Protein AF-A0A7K2Z9I1-F1 (afdb_monomer)

Foldseek 3Di:
DDDDDDDDDDDPPPPPDDDDDPPVVDDDDDPDDDPDDDDDDDDLPRDPDQVLQQAEAVGHGGDDDRLVRLLVVQVVCVVVPDADAEEDEPQWPCLSVQQRFLCQDPVSGRDDRDNHDDTQPDGGDLVDPVSLVVLLVVLVVVVVSHPDPHYHHHLPSNNVADPVSSVSNVLQSVLSNPHDPVPRDNVVSLVVVLVCLVVCVVVVHDDDDDPVHCNDD

pLDDT: mean 73.27, std 20.81, range [26.67, 98.06]

Structure (mmCIF, N/CA/C/O backbone):
data_AF-A0A7K2Z9I1-F1
#
_entry.id   AF-A0A7K2Z9I1-F1
#
loop_
_atom_site.group_PDB
_atom_site.id
_atom_site.type_symbol
_atom_site.label_atom_id
_atom_site.label_alt_id
_atom_site.label_comp_id
_atom_site.label_asym_id
_atom_site.label_entity_id
_atom_site.label_seq_id
_atom_site.pdbx_PDB_ins_code
_atom_site.Cartn_x
_atom_site.Cartn_y
_atom_site.Cartn_z
_atom_site.occupancy
_atom_site.B_iso_or_equiv
_atom_site.auth_seq_id
_atom_site.auth_comp_id
_atom_site.auth_asym_id
_atom_site.auth_atom_id
_atom_site.pdbx_PDB_model_num
ATOM 1 N N . MET A 1 1 ? -28.222 57.769 -42.794 1.00 46.44 1 MET A N 1
ATOM 2 C CA . MET A 1 1 ? -27.553 58.081 -41.513 1.00 46.44 1 MET A CA 1
ATOM 3 C C . MET A 1 1 ? -28.548 57.872 -40.385 1.00 46.44 1 MET A C 1
ATOM 5 O O . MET A 1 1 ? -29.471 58.661 -40.284 1.00 46.44 1 MET A O 1
ATOM 9 N N . ALA A 1 2 ? -28.388 56.797 -39.612 1.00 36.06 2 ALA A N 1
ATOM 10 C CA . ALA A 1 2 ? -28.855 56.636 -38.230 1.00 36.06 2 ALA A CA 1
ATOM 11 C C . ALA A 1 2 ? -28.397 55.241 -37.777 1.00 36.06 2 ALA A C 1
ATOM 13 O O . ALA A 1 2 ? -28.909 54.231 -38.254 1.00 36.06 2 ALA A O 1
ATOM 14 N N . ALA A 1 3 ? -27.364 55.195 -36.938 1.00 37.34 3 ALA A N 1
ATOM 15 C CA . ALA A 1 3 ? -26.886 53.974 -36.307 1.00 37.34 3 ALA A CA 1
ATOM 16 C C . ALA A 1 3 ? -27.783 53.668 -35.101 1.00 37.34 3 ALA A C 1
ATOM 18 O O . ALA A 1 3 ? -27.903 54.501 -34.205 1.00 37.34 3 ALA A O 1
ATOM 19 N N . ALA A 1 4 ? -28.404 52.490 -35.077 1.00 38.75 4 ALA A N 1
ATOM 20 C CA . ALA A 1 4 ? -29.065 51.962 -33.892 1.00 38.75 4 ALA A CA 1
ATOM 21 C C . ALA A 1 4 ? -28.119 50.951 -33.231 1.00 38.75 4 ALA A C 1
ATOM 23 O O . ALA A 1 4 ? -27.880 49.870 -33.763 1.00 38.75 4 ALA A O 1
ATOM 24 N N . PHE A 1 5 ? -27.549 51.330 -32.087 1.00 39.84 5 PHE A N 1
ATOM 25 C CA . PHE A 1 5 ? -26.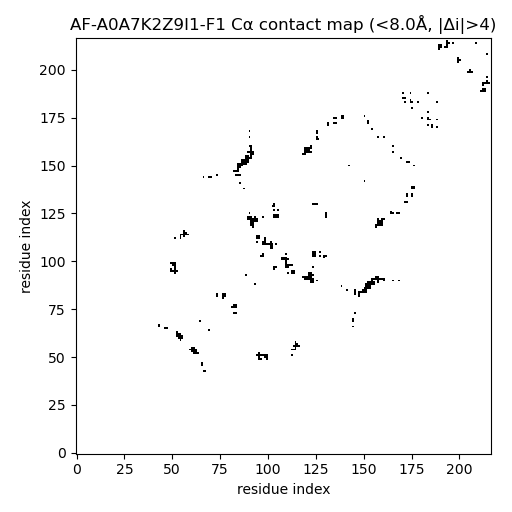848 50.411 -31.196 1.00 39.84 5 PHE A CA 1
ATOM 26 C C . PHE A 1 5 ? -27.884 49.508 -30.519 1.00 39.84 5 PHE A C 1
ATOM 28 O O . PHE A 1 5 ? -28.763 49.998 -29.814 1.00 39.84 5 PHE A O 1
ATOM 35 N N . SER A 1 6 ? -27.770 48.195 -30.712 1.00 40.03 6 SER A N 1
ATOM 36 C CA . SER A 1 6 ? -28.471 47.205 -29.896 1.00 40.03 6 SER A CA 1
ATOM 37 C C . SER A 1 6 ? -27.430 46.485 -29.044 1.00 40.03 6 SER A C 1
ATOM 39 O O . SER A 1 6 ? -26.537 45.822 -29.569 1.00 40.03 6 SER A O 1
ATOM 41 N N . SER A 1 7 ? -27.486 46.691 -27.728 1.00 45.38 7 SER A N 1
ATOM 42 C CA . SER A 1 7 ? -26.600 46.045 -26.763 1.00 45.38 7 SER A CA 1
ATOM 43 C C . SER A 1 7 ? -27.120 44.648 -26.437 1.00 45.38 7 SER A C 1
ATOM 45 O O . SER A 1 7 ? -28.031 44.489 -25.624 1.00 45.38 7 SER A O 1
ATOM 47 N N . THR A 1 8 ? -26.524 43.619 -27.028 1.00 39.62 8 THR A N 1
ATOM 48 C CA . THR A 1 8 ? -26.644 42.253 -26.513 1.00 39.62 8 THR A CA 1
ATOM 49 C C . THR A 1 8 ? -25.561 42.035 -25.465 1.00 39.62 8 THR A C 1
ATOM 51 O O . THR A 1 8 ? -24.383 41.900 -25.794 1.00 39.62 8 THR A O 1
ATOM 54 N N . ALA A 1 9 ? -25.961 42.023 -24.195 1.00 42.19 9 ALA A N 1
ATOM 55 C CA . ALA A 1 9 ? -25.132 41.511 -23.115 1.00 42.19 9 ALA A CA 1
ATOM 56 C C . ALA A 1 9 ? -24.891 40.014 -23.361 1.00 42.19 9 ALA A C 1
ATOM 58 O O . ALA A 1 9 ? -25.822 39.213 -23.290 1.00 42.19 9 ALA A O 1
ATOM 59 N N . ALA A 1 10 ? -23.654 39.638 -23.682 1.00 37.47 10 ALA A N 1
ATOM 60 C CA . ALA A 1 10 ? -23.243 38.244 -23.667 1.00 37.47 10 ALA A CA 1
ATOM 61 C C . ALA A 1 10 ? -23.062 37.831 -22.203 1.00 37.47 10 ALA A C 1
ATOM 63 O O . ALA A 1 10 ? -22.083 38.196 -21.554 1.00 37.47 10 ALA A O 1
ATOM 64 N N . THR A 1 11 ? -24.029 37.094 -21.668 1.00 39.03 11 THR A N 1
ATOM 65 C CA . THR A 1 11 ? -23.831 36.312 -20.454 1.00 39.03 11 THR A CA 1
ATOM 66 C C . THR A 1 11 ? -22.794 35.236 -20.761 1.00 39.03 11 THR A C 1
ATOM 68 O O . THR A 1 11 ? -23.060 34.283 -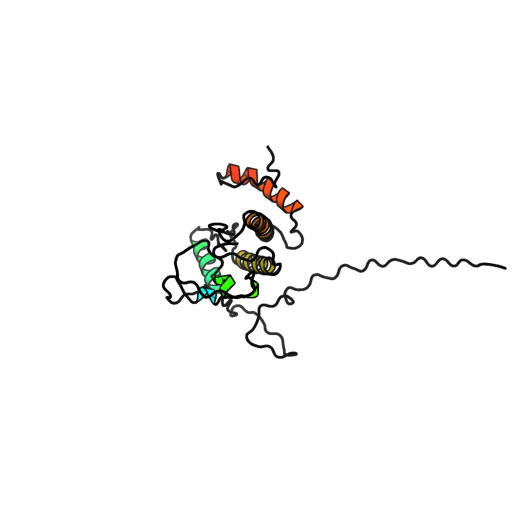21.492 1.00 39.03 11 THR A O 1
ATOM 71 N N . SER A 1 12 ? -21.586 35.379 -20.217 1.00 40.62 12 SER A N 1
ATOM 72 C CA . SER A 1 12 ? -20.651 34.265 -20.134 1.00 40.62 12 SER A CA 1
ATOM 73 C C . SER A 1 12 ? -21.237 33.244 -19.160 1.00 40.62 12 SER A C 1
ATOM 75 O O . SER A 1 12 ? -21.176 33.399 -17.942 1.00 40.62 12 SER A O 1
ATOM 77 N N . SER A 1 13 ? -21.860 32.192 -19.691 1.00 40.94 13 SER A N 1
ATOM 78 C CA . SER A 1 13 ? -22.167 31.017 -18.886 1.00 40.94 13 SER A CA 1
ATOM 79 C C . SER A 1 13 ? -20.838 30.393 -18.475 1.00 40.94 13 SER A C 1
ATOM 81 O O . SER A 1 13 ? -20.135 29.810 -19.303 1.00 40.94 13 SER A O 1
ATOM 83 N N . VAL A 1 14 ? -20.475 30.533 -17.203 1.00 38.31 14 VAL A N 1
ATOM 84 C CA . VAL A 1 14 ? -19.454 29.690 -16.584 1.00 38.31 14 VAL A CA 1
ATOM 85 C C . VAL A 1 14 ? -19.939 28.253 -16.750 1.00 38.31 14 VAL A C 1
ATOM 87 O O . VAL A 1 14 ? -20.973 27.879 -16.197 1.00 38.31 14 VAL A O 1
ATOM 90 N N . ALA A 1 15 ? -19.245 27.474 -17.580 1.00 36.84 15 ALA A N 1
ATOM 91 C CA . ALA A 1 15 ? -19.508 26.051 -17.703 1.00 36.84 15 ALA A CA 1
ATOM 92 C C . ALA A 1 15 ? -19.364 25.428 -16.310 1.00 36.84 15 ALA A C 1
ATOM 94 O O . ALA A 1 15 ? -18.323 25.564 -15.664 1.00 36.84 15 ALA A O 1
ATOM 95 N N . ALA A 1 16 ? -20.441 24.807 -15.833 1.00 38.62 16 ALA A N 1
ATOM 96 C CA . ALA A 1 16 ? -20.461 24.108 -14.562 1.00 38.62 16 ALA A CA 1
ATOM 97 C C . ALA A 1 16 ? -19.332 23.067 -14.528 1.00 38.62 16 ALA A C 1
ATOM 99 O O . ALA A 1 16 ? -19.145 22.316 -15.488 1.00 38.62 16 ALA A O 1
ATOM 100 N N . ALA A 1 17 ? -18.588 23.030 -13.422 1.00 39.59 17 ALA A N 1
ATOM 101 C CA . ALA A 1 17 ? -17.600 21.994 -13.162 1.00 39.59 17 ALA A CA 1
ATOM 102 C C . ALA A 1 17 ? -18.252 20.612 -13.342 1.00 39.59 17 ALA A C 1
ATOM 104 O O . ALA A 1 17 ? -19.313 20.343 -12.774 1.00 39.59 17 ALA A O 1
ATOM 105 N N . SER A 1 18 ? -17.646 19.754 -14.167 1.00 41.44 18 SER A N 1
ATOM 106 C CA . SER A 1 18 ? -18.178 18.417 -14.425 1.00 41.44 18 SER A CA 1
ATOM 107 C C . SER A 1 18 ? -18.245 17.621 -13.123 1.00 41.44 18 SER A C 1
ATOM 109 O O . SER A 1 18 ? -17.272 17.602 -12.367 1.00 41.44 18 SER A O 1
ATOM 111 N N . ALA A 1 19 ? -19.371 16.948 -12.885 1.00 42.03 19 ALA A N 1
ATOM 112 C CA . ALA A 1 19 ? -19.590 16.112 -11.711 1.00 42.03 19 ALA A CA 1
ATOM 113 C C . ALA A 1 19 ? -18.445 15.092 -11.497 1.00 42.03 19 ALA A C 1
ATOM 115 O O . ALA A 1 19 ? -17.906 14.570 -12.479 1.00 42.03 19 ALA A O 1
ATOM 116 N N . PRO A 1 20 ? -18.078 14.782 -10.239 1.00 35.81 20 PRO A N 1
ATOM 117 C CA . PRO A 1 20 ? -17.060 13.781 -9.940 1.00 35.81 20 PRO A CA 1
ATOM 118 C C . PRO A 1 20 ? -17.439 12.432 -10.559 1.00 35.81 20 PRO A C 1
ATOM 120 O O . PRO A 1 20 ? -18.564 11.950 -10.406 1.00 35.81 20 PRO A O 1
ATOM 123 N N . ARG A 1 21 ? -16.491 11.840 -11.293 1.00 35.38 21 ARG A N 1
ATOM 124 C CA . ARG A 1 21 ? -16.676 10.549 -11.959 1.00 35.38 21 ARG A CA 1
ATOM 125 C C . ARG A 1 21 ? -16.890 9.461 -10.900 1.00 35.38 21 ARG A C 1
ATOM 127 O O . ARG A 1 21 ? -16.045 9.325 -10.017 1.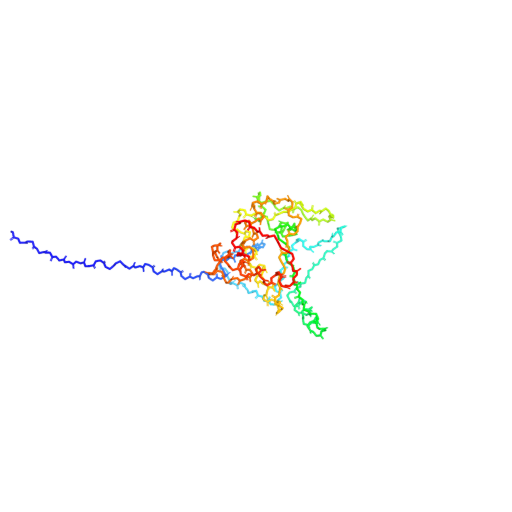00 35.38 21 ARG A O 1
ATOM 134 N N . PRO A 1 22 ? -17.997 8.697 -10.955 1.00 39.97 22 PRO A N 1
ATOM 135 C CA . PRO A 1 22 ? -18.227 7.599 -10.030 1.00 39.97 22 PRO A CA 1
ATOM 136 C C . PRO A 1 22 ? -17.086 6.588 -10.106 1.00 39.97 22 PRO A C 1
ATOM 138 O O . PRO A 1 22 ? -16.582 6.295 -11.190 1.00 39.97 22 PRO A O 1
ATOM 141 N N . LEU A 1 23 ? -16.752 6.006 -8.957 1.00 33.72 23 LEU A N 1
ATOM 142 C CA . LEU A 1 23 ? -15.674 5.035 -8.741 1.00 33.72 23 LEU A CA 1
ATOM 143 C C . LEU A 1 23 ? -15.706 3.807 -9.693 1.00 33.72 23 LEU A C 1
ATOM 145 O O . LEU A 1 23 ? -14.746 3.059 -9.766 1.00 33.72 23 LEU A O 1
ATOM 149 N N . GLY A 1 24 ? -16.780 3.614 -10.468 1.00 31.36 24 GLY A N 1
ATOM 150 C CA . GLY A 1 24 ? -16.889 2.612 -11.537 1.00 31.36 24 GLY A CA 1
ATOM 151 C C . GLY A 1 24 ? -16.232 2.982 -12.879 1.00 31.36 24 GLY A C 1
ATOM 152 O O . GLY A 1 24 ? -16.498 2.305 -13.868 1.00 31.36 24 GLY A O 1
ATOM 153 N N . GLN A 1 25 ? -15.429 4.052 -12.953 1.00 35.91 25 GLN A N 1
ATOM 154 C CA . GLN A 1 25 ? -14.647 4.424 -14.151 1.00 35.91 25 GLN A CA 1
ATOM 155 C C . GLN A 1 25 ? -13.123 4.271 -13.984 1.00 35.91 25 GLN A C 1
ATOM 157 O O . GLN A 1 25 ? -12.370 4.656 -14.876 1.00 35.91 25 GLN A O 1
ATOM 162 N N . LEU A 1 26 ? -12.682 3.660 -12.885 1.00 30.75 26 LEU A N 1
ATOM 163 C CA . LEU A 1 26 ? -11.345 3.089 -12.711 1.00 30.75 26 LEU A CA 1
ATOM 164 C C . LEU A 1 26 ? -11.536 1.569 -12.637 1.00 30.75 26 LEU A C 1
ATOM 166 O O . LEU A 1 26 ? -12.308 1.095 -11.805 1.00 30.75 26 LEU A O 1
ATOM 170 N N . VAL A 1 27 ? -10.940 0.804 -13.558 1.00 33.16 27 VAL A N 1
ATOM 171 C CA . VAL A 1 27 ? -11.134 -0.656 -13.622 1.00 33.16 27 VAL A CA 1
ATOM 172 C C . VAL A 1 27 ? -9.802 -1.397 -13.474 1.00 33.16 27 VAL A C 1
ATOM 174 O O . VAL A 1 27 ? -8.931 -1.211 -14.323 1.00 33.16 27 VAL A O 1
ATOM 177 N N . PRO A 1 28 ? -9.679 -2.300 -12.480 1.00 32.41 28 PRO A N 1
ATOM 178 C CA . PRO A 1 28 ? -8.681 -3.367 -12.456 1.00 32.41 28 PRO A CA 1
ATOM 179 C C . PRO A 1 28 ? -8.983 -4.439 -13.523 1.00 32.41 28 PRO A C 1
ATOM 181 O O . PRO A 1 28 ? -10.134 -4.817 -13.753 1.00 32.41 28 PRO A O 1
ATOM 184 N N . VAL A 1 29 ? -7.933 -4.923 -14.187 1.00 26.67 29 VAL A N 1
ATOM 185 C CA . VAL A 1 29 ? -7.975 -5.738 -15.417 1.00 26.67 29 VAL A CA 1
ATOM 186 C C . VAL A 1 29 ? -8.586 -7.146 -15.206 1.00 26.67 29 VAL A C 1
ATOM 188 O O . VAL A 1 29 ? -8.119 -7.883 -14.337 1.00 26.67 29 VAL A O 1
ATOM 191 N N . PRO A 1 30 ? -9.577 -7.586 -16.016 1.00 30.78 30 PRO A N 1
ATOM 192 C CA . PRO A 1 30 ? -10.068 -8.969 -16.050 1.00 30.78 30 PRO A CA 1
ATOM 193 C C . PRO A 1 30 ? -9.381 -9.824 -17.136 1.00 30.78 30 PRO A C 1
ATOM 195 O O . PRO A 1 30 ? -8.852 -9.309 -18.116 1.00 30.78 30 PRO A O 1
ATOM 198 N N . ALA A 1 31 ? -9.465 -11.155 -17.008 1.00 34.47 31 ALA A N 1
ATOM 199 C CA . ALA A 1 31 ? -8.847 -12.114 -17.935 1.00 34.47 31 ALA A CA 1
ATOM 200 C C . ALA A 1 31 ? -9.441 -12.137 -19.371 1.00 34.47 31 ALA A C 1
ATOM 202 O O . ALA A 1 31 ? -8.779 -12.657 -20.264 1.00 34.47 31 ALA A O 1
ATOM 203 N N . GLN A 1 32 ? -10.642 -11.580 -19.626 1.00 30.84 32 GLN A N 1
ATOM 204 C CA . GLN A 1 32 ? -11.172 -11.248 -20.971 1.00 30.84 32 GLN A CA 1
ATOM 205 C C . GLN A 1 32 ? -12.447 -10.367 -20.880 1.00 30.84 32 GLN A C 1
ATOM 207 O O . GLN A 1 32 ? -13.202 -10.494 -19.917 1.00 30.84 32 GLN A O 1
ATOM 212 N N . VAL A 1 33 ? -12.730 -9.517 -21.887 1.00 32.19 33 VAL A N 1
ATOM 213 C CA . VAL A 1 33 ? -13.954 -8.678 -21.999 1.00 32.19 33 VAL A CA 1
ATOM 214 C C . VAL A 1 33 ? -14.603 -8.816 -23.388 1.00 32.19 33 VAL A C 1
ATOM 216 O O . VAL A 1 33 ? -13.899 -8.781 -24.395 1.00 32.19 33 VAL A O 1
ATOM 219 N N . VAL A 1 34 ? -15.942 -8.914 -23.450 1.00 40.53 34 VAL A N 1
ATOM 220 C CA . VAL A 1 34 ? -16.754 -8.741 -24.678 1.00 40.53 34 VAL A CA 1
ATOM 221 C C . VAL A 1 34 ? -17.537 -7.419 -24.575 1.00 40.53 34 VAL A C 1
ATOM 223 O O . VAL A 1 34 ? -18.269 -7.238 -23.599 1.00 40.53 34 VAL A O 1
ATOM 226 N N . PRO A 1 35 ? -17.414 -6.482 -25.534 1.00 31.81 35 PRO A N 1
ATOM 227 C CA . PRO A 1 35 ? -18.125 -5.201 -25.483 1.00 31.81 35 PRO A CA 1
ATOM 228 C C . PRO A 1 35 ? -19.662 -5.345 -25.495 1.00 31.81 35 PRO A C 1
ATOM 230 O O . PRO A 1 35 ? -20.207 -6.038 -26.350 1.00 31.81 35 PRO A O 1
ATOM 233 N N . GLY A 1 36 ? -20.363 -4.648 -24.585 1.00 42.81 36 GLY A N 1
ATOM 234 C CA . GLY A 1 36 ? -21.832 -4.483 -24.597 1.00 42.81 36 GLY A CA 1
ATOM 235 C C . GLY A 1 36 ? -22.669 -5.407 -23.689 1.00 42.81 36 GLY A C 1
ATOM 236 O O . GLY A 1 36 ? -23.894 -5.364 -23.768 1.00 42.81 36 GLY A O 1
ATOM 237 N N . GLY A 1 37 ? -22.053 -6.236 -22.839 1.00 41.41 37 GLY A N 1
ATOM 238 C CA . GLY A 1 37 ? -22.763 -7.133 -21.909 1.00 41.41 37 GLY A CA 1
ATOM 239 C C . GLY A 1 37 ? -23.290 -6.468 -20.623 1.00 41.41 37 GLY A C 1
ATOM 240 O O . GLY A 1 37 ? -22.957 -5.326 -20.308 1.00 41.41 37 GLY A O 1
ATOM 241 N N . SER A 1 38 ? -24.109 -7.199 -19.855 1.00 40.41 38 SER A N 1
ATOM 242 C CA . SER A 1 38 ? -24.618 -6.754 -18.547 1.00 40.41 38 SER A CA 1
ATOM 243 C C . SER A 1 38 ? -23.490 -6.599 -17.506 1.00 40.41 38 SER A C 1
ATOM 245 O O . SER A 1 38 ? -22.589 -7.439 -17.467 1.00 40.41 38 SER A O 1
ATOM 247 N N . PRO A 1 39 ? -23.526 -5.561 -16.646 1.00 38.16 39 PRO A N 1
ATOM 248 C CA . PRO A 1 39 ? -22.461 -5.284 -15.682 1.00 38.16 39 PRO A CA 1
ATOM 249 C C . PRO A 1 39 ? -22.378 -6.356 -14.584 1.00 38.16 39 PRO A C 1
ATOM 251 O O . PRO A 1 39 ? -23.398 -6.816 -14.072 1.00 38.16 39 PRO A O 1
ATOM 254 N N . TYR A 1 40 ? -21.155 -6.739 -14.206 1.00 38.12 40 TYR A N 1
ATOM 255 C CA . TYR A 1 40 ? -20.907 -7.670 -13.103 1.00 38.12 40 TYR A CA 1
ATOM 256 C C . TYR A 1 40 ? -20.920 -6.937 -11.749 1.00 38.12 40 TYR A C 1
ATOM 258 O O . TYR A 1 40 ? -20.537 -5.771 -11.663 1.00 38.12 40 TYR A O 1
ATOM 266 N N . ALA A 1 41 ? -21.354 -7.620 -10.688 1.00 38.84 41 ALA A N 1
ATOM 267 C CA . ALA A 1 41 ? -21.410 -7.079 -9.331 1.00 38.84 41 ALA A CA 1
ATOM 268 C C . ALA A 1 41 ? -20.275 -7.642 -8.459 1.00 38.84 41 ALA A C 1
ATOM 270 O O . ALA A 1 41 ? -20.085 -8.858 -8.386 1.00 38.84 41 ALA A O 1
ATOM 271 N N . ILE A 1 42 ? -19.555 -6.761 -7.757 1.00 39.25 42 ILE A N 1
ATOM 272 C CA . ILE A 1 42 ? -18.612 -7.139 -6.697 1.00 39.25 42 ILE A CA 1
ATOM 273 C C . ILE A 1 42 ? -19.421 -7.401 -5.425 1.00 39.25 42 ILE A C 1
ATOM 275 O O . ILE A 1 42 ? -20.180 -6.548 -4.969 1.00 39.25 42 ILE A O 1
ATOM 279 N N . THR A 1 43 ? -19.267 -8.589 -4.850 1.00 44.69 43 THR A N 1
ATOM 280 C CA . THR A 1 43 ? -19.999 -9.032 -3.659 1.00 44.69 43 THR A CA 1
ATOM 281 C C . THR A 1 43 ? -19.022 -9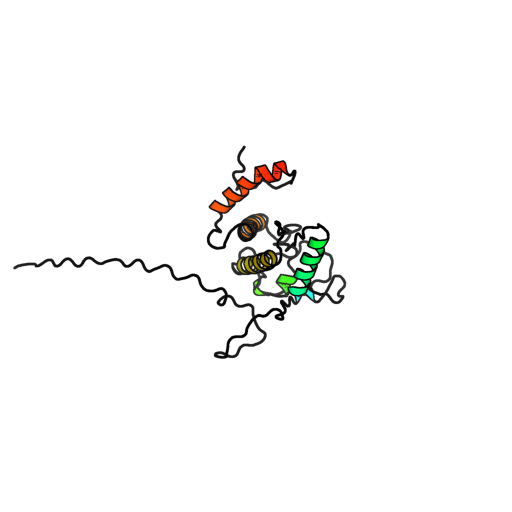.466 -2.566 1.00 44.69 43 THR A C 1
ATOM 283 O O . THR A 1 43 ? -17.805 -9.452 -2.751 1.00 44.69 43 THR A O 1
ATOM 286 N N . SER A 1 44 ? -19.536 -9.880 -1.406 1.00 35.12 44 SER A N 1
ATOM 287 C CA . SER A 1 44 ? -18.729 -10.427 -0.305 1.00 35.12 44 SER A CA 1
ATOM 288 C C . SER A 1 44 ? -17.914 -11.675 -0.676 1.00 35.12 44 SER A C 1
ATOM 290 O O . SER A 1 44 ? -17.047 -12.072 0.100 1.00 35.12 44 SER A O 1
ATOM 292 N N . THR A 1 45 ? -18.162 -12.277 -1.843 1.00 35.09 45 THR A N 1
ATOM 293 C CA . THR A 1 45 ? -17.435 -13.440 -2.365 1.00 35.09 45 THR A CA 1
ATOM 294 C C . THR A 1 45 ? -16.408 -13.088 -3.442 1.00 35.09 45 THR A C 1
ATOM 296 O O . THR A 1 45 ? -15.705 -13.984 -3.903 1.00 35.09 45 THR A O 1
ATOM 299 N N . THR A 1 46 ? -16.280 -11.817 -3.844 1.00 41.41 46 THR A N 1
ATOM 300 C CA . THR A 1 46 ? -15.310 -11.406 -4.868 1.00 41.41 46 THR A CA 1
ATOM 301 C C . THR A 1 46 ? -13.885 -11.460 -4.298 1.00 41.41 46 THR A C 1
ATOM 303 O O . THR A 1 46 ? -13.569 -10.702 -3.377 1.00 41.41 46 THR A O 1
ATOM 306 N N . PRO A 1 47 ? -13.009 -12.352 -4.800 1.00 39.12 47 PRO A N 1
ATOM 307 C CA . PRO A 1 47 ? -11.664 -12.501 -4.267 1.00 39.12 47 PRO A CA 1
ATOM 308 C C . PRO A 1 47 ? -10.760 -11.381 -4.797 1.00 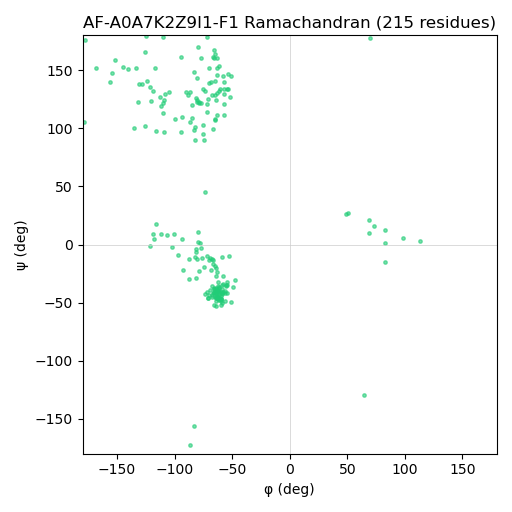39.12 47 PRO A C 1
ATOM 310 O O . PRO A 1 47 ? -10.575 -11.255 -6.005 1.00 39.12 47 PRO A O 1
ATOM 313 N N . VAL A 1 48 ? -10.149 -10.606 -3.898 1.00 43.25 48 VAL A N 1
ATOM 314 C CA . VAL A 1 48 ? -8.977 -9.786 -4.238 1.00 43.25 48 VAL A CA 1
ATOM 315 C C . VAL A 1 48 ? -7.804 -10.757 -4.359 1.00 43.25 48 VAL A C 1
ATOM 317 O O . VAL A 1 48 ? -7.187 -11.125 -3.363 1.00 43.25 48 VAL A O 1
ATOM 320 N N . ARG A 1 49 ? -7.572 -11.291 -5.561 1.00 43.88 49 ARG A N 1
ATOM 321 C CA . ARG A 1 49 ? -6.435 -12.182 -5.817 1.00 43.88 49 ARG A CA 1
ATOM 322 C C . ARG A 1 49 ? -5.219 -11.329 -6.132 1.00 43.88 49 ARG A C 1
ATOM 324 O O . ARG A 1 49 ? -5.136 -10.749 -7.207 1.00 43.88 49 ARG A O 1
ATOM 331 N N . VAL A 1 50 ? -4.270 -11.296 -5.210 1.00 54.38 50 VAL A N 1
ATOM 332 C CA . VAL A 1 50 ? -2.920 -10.808 -5.483 1.00 54.38 50 VAL A CA 1
ATOM 333 C C . VAL A 1 50 ? -2.105 -12.045 -5.841 1.00 54.38 50 VAL A C 1
ATOM 335 O O . VAL A 1 50 ? -1.875 -12.887 -4.974 1.00 54.38 50 VAL A O 1
ATOM 338 N N . ALA A 1 51 ? -1.711 -12.205 -7.108 1.00 65.50 51 ALA A N 1
ATOM 339 C CA . ALA A 1 51 ? -0.817 -13.302 -7.501 1.00 65.50 51 ALA A CA 1
ATOM 340 C C . ALA A 1 51 ? 0.470 -13.277 -6.654 1.00 65.50 51 ALA A C 1
ATOM 342 O O . ALA A 1 51 ? 0.970 -14.319 -6.252 1.00 65.50 51 ALA A O 1
ATOM 343 N N . GLY A 1 52 ? 0.908 -12.074 -6.268 1.00 70.38 52 GLY A N 1
ATOM 344 C CA . GLY A 1 52 ? 1.989 -11.805 -5.322 1.00 70.38 52 GLY A CA 1
ATOM 345 C C . GLY A 1 52 ? 1.954 -12.589 -4.009 1.00 70.38 52 GLY A C 1
ATOM 346 O O . GLY A 1 52 ? 3.008 -12.874 -3.458 1.00 70.38 52 GLY A O 1
ATOM 347 N N . GLY A 1 53 ? 0.767 -12.951 -3.512 1.00 76.06 53 GLY A N 1
ATOM 348 C CA . GLY A 1 53 ? 0.599 -13.682 -2.252 1.00 76.06 53 GLY A CA 1
ATOM 349 C C . GLY A 1 53 ? 0.525 -15.203 -2.402 1.00 76.06 53 GLY A C 1
ATOM 350 O O . GLY A 1 53 ? 0.248 -15.890 -1.423 1.00 76.06 53 GLY A O 1
ATOM 351 N N . SER A 1 54 ? 0.707 -15.760 -3.607 1.00 82.00 54 SER A N 1
ATOM 352 C CA . SER A 1 54 ? 0.561 -17.208 -3.827 1.00 82.00 54 SER A CA 1
ATOM 353 C C . SER A 1 54 ? 1.735 -18.044 -3.315 1.00 82.00 54 SER A C 1
ATOM 355 O O . SER A 1 54 ? 1.618 -19.267 -3.259 1.00 82.00 54 SER A O 1
ATOM 357 N N . THR A 1 55 ? 2.849 -17.409 -2.951 1.00 84.69 55 THR A N 1
ATOM 358 C CA . THR A 1 55 ? 4.062 -18.065 -2.444 1.00 84.69 55 THR A CA 1
ATOM 359 C C . THR A 1 55 ? 4.590 -17.363 -1.200 1.00 84.69 55 THR A C 1
ATOM 361 O O . THR A 1 55 ? 4.423 -16.154 -1.064 1.00 84.69 55 THR A O 1
ATOM 364 N N . GLU A 1 56 ? 5.274 -18.103 -0.333 1.00 85.75 56 GLU A N 1
ATOM 365 C CA . GLU A 1 56 ? 6.013 -17.570 0.818 1.00 85.75 56 GLU A CA 1
ATOM 366 C C . GLU A 1 56 ? 7.538 -17.686 0.632 1.00 85.75 56 GLU A C 1
ATOM 368 O O . GLU A 1 56 ? 8.034 -18.214 -0.372 1.00 85.75 56 GLU A O 1
ATOM 373 N N . VAL A 1 57 ? 8.299 -17.192 1.613 1.00 88.50 57 VAL A N 1
ATOM 374 C CA . VAL A 1 57 ? 9.755 -17.386 1.673 1.00 88.50 57 VAL A CA 1
ATOM 375 C C . VAL A 1 57 ? 10.081 -18.879 1.581 1.00 88.50 57 VAL A C 1
ATOM 377 O O . VAL A 1 57 ? 9.471 -19.708 2.247 1.00 88.50 57 VAL A O 1
ATOM 380 N N . GLY A 1 58 ? 11.050 -19.234 0.738 1.00 90.06 58 GLY A N 1
ATOM 381 C CA . GLY A 1 58 ? 11.408 -20.630 0.477 1.00 90.06 58 GLY A CA 1
ATOM 382 C C . GLY A 1 58 ? 10.528 -21.336 -0.561 1.00 90.06 58 GLY A C 1
ATOM 383 O O . GLY A 1 58 ? 10.780 -22.500 -0.861 1.00 90.06 58 GLY A O 1
ATOM 384 N N . GLY A 1 59 ? 9.544 -20.650 -1.156 1.00 88.69 59 GLY A N 1
ATOM 385 C CA . GLY A 1 59 ? 8.764 -21.159 -2.292 1.00 88.69 59 GLY A CA 1
ATOM 386 C C . GLY A 1 59 ? 7.606 -22.082 -1.914 1.00 88.69 59 GLY A C 1
ATOM 387 O O . GLY A 1 59 ? 7.036 -22.732 -2.791 1.00 88.69 59 GLY A O 1
ATOM 388 N N . GLY A 1 60 ? 7.251 -22.135 -0.628 1.00 87.50 60 GLY A N 1
ATOM 389 C CA . GLY A 1 60 ? 6.036 -22.792 -0.153 1.00 87.50 60 GLY A CA 1
ATOM 390 C C . GLY A 1 60 ? 4.758 -22.089 -0.634 1.00 87.50 60 GLY A C 1
ATOM 391 O O . GLY A 1 60 ? 4.821 -20.968 -1.155 1.00 87.50 60 GLY A O 1
ATOM 392 N N . PRO A 1 61 ? 3.585 -22.731 -0.478 1.00 86.06 61 PRO A N 1
ATOM 393 C CA . PRO A 1 61 ? 2.309 -22.102 -0.788 1.00 86.06 61 PRO A CA 1
ATOM 394 C C . PRO A 1 61 ? 2.059 -20.921 0.153 1.00 86.06 61 PRO A C 1
ATOM 396 O O . PRO A 1 61 ? 2.124 -21.062 1.369 1.00 86.06 61 PRO A O 1
ATOM 399 N N . GLY A 1 62 ? 1.742 -19.766 -0.423 1.00 88.25 62 GLY A N 1
ATOM 400 C CA . GLY A 1 62 ? 1.327 -18.590 0.332 1.00 88.25 62 GLY A CA 1
ATOM 401 C C . GLY A 1 62 ? -0.162 -18.618 0.684 1.00 88.25 62 GLY A C 1
ATOM 402 O O . GLY A 1 62 ? -0.823 -19.660 0.713 1.00 88.25 62 GLY A O 1
ATOM 403 N N . GLY A 1 63 ? -0.724 -17.437 0.915 1.00 82.62 63 GLY A N 1
ATOM 404 C CA . GLY A 1 63 ? -2.128 -17.267 1.253 1.00 82.62 63 GLY A CA 1
ATOM 405 C C . GLY A 1 63 ? -2.505 -15.802 1.420 1.00 82.62 63 GLY A C 1
ATOM 406 O O . GLY A 1 63 ? -1.673 -14.903 1.340 1.00 82.62 63 GLY A O 1
ATOM 407 N N . TYR A 1 64 ? -3.791 -15.560 1.647 1.00 82.31 64 TYR A N 1
ATOM 408 C CA . TYR A 1 64 ? -4.316 -14.229 1.927 1.00 82.31 64 TYR A CA 1
ATOM 409 C C . TYR A 1 64 ? -5.573 -14.322 2.789 1.00 82.31 64 TYR A C 1
ATOM 411 O O . TYR A 1 64 ? -6.265 -15.345 2.808 1.00 82.31 64 TYR A O 1
ATOM 419 N N . TYR A 1 65 ? -5.902 -13.224 3.465 1.00 81.44 65 TYR A N 1
ATOM 420 C CA . TYR A 1 65 ? -7.186 -13.075 4.137 1.00 81.44 65 TYR A CA 1
ATOM 421 C C . TYR A 1 65 ? -8.215 -12.485 3.178 1.00 81.44 65 TYR A C 1
ATOM 423 O O . TYR A 1 65 ? -8.012 -11.435 2.572 1.00 81.44 65 TYR A O 1
ATOM 431 N N . THR A 1 66 ? -9.370 -13.131 3.068 1.00 83.44 66 THR A N 1
ATOM 432 C CA . THR A 1 66 ? -10.561 -12.490 2.500 1.00 83.44 66 THR A CA 1
ATOM 433 C C . THR A 1 66 ? -11.033 -11.350 3.409 1.00 83.44 66 THR A C 1
ATOM 435 O O . THR A 1 66 ? -10.772 -11.353 4.614 1.00 83.44 66 THR A O 1
ATOM 438 N N . LYS A 1 67 ? -11.829 -10.412 2.876 1.00 81.81 67 LYS A N 1
ATOM 439 C CA . LYS A 1 67 ? -12.436 -9.337 3.687 1.00 81.81 67 LYS A CA 1
ATOM 440 C C . LYS A 1 67 ? -13.239 -9.885 4.878 1.00 81.81 67 LYS A C 1
ATOM 442 O O . LYS A 1 67 ? -13.252 -9.273 5.940 1.00 81.81 67 LYS A O 1
ATOM 447 N N . ALA A 1 68 ? -13.902 -11.034 4.720 1.00 82.69 68 ALA A N 1
ATOM 448 C CA . ALA A 1 68 ? -14.635 -11.689 5.804 1.00 82.69 68 ALA A CA 1
ATOM 449 C C . ALA A 1 68 ? -13.696 -12.227 6.897 1.00 82.69 68 ALA A C 1
ATOM 451 O O . ALA A 1 68 ? -13.940 -11.984 8.075 1.00 82.69 68 ALA A O 1
ATOM 452 N N . GLN A 1 69 ? -12.602 -12.891 6.512 1.00 83.69 69 GLN A N 1
ATOM 453 C CA . GLN A 1 69 ? -11.594 -13.380 7.460 1.00 83.69 69 GLN A CA 1
ATOM 454 C C . GLN A 1 69 ? -10.896 -12.230 8.190 1.00 83.69 69 GLN A C 1
ATOM 456 O O . GLN A 1 69 ? -10.729 -12.296 9.402 1.00 83.69 69 GLN A O 1
ATOM 461 N N . TYR A 1 70 ? -10.553 -11.147 7.488 1.00 86.25 70 TYR A N 1
ATOM 462 C CA . TYR A 1 70 ? -9.959 -9.973 8.126 1.00 86.25 70 TYR A CA 1
ATOM 463 C C . TYR A 1 70 ? -10.918 -9.324 9.137 1.00 86.25 70 TYR A C 1
ATOM 465 O O . TYR A 1 70 ? -10.526 -9.046 10.269 1.00 86.25 70 TYR A O 1
ATOM 473 N N . ARG A 1 71 ? -12.204 -9.164 8.787 1.00 85.88 71 ARG A N 1
ATOM 474 C CA . ARG A 1 71 ? -13.225 -8.683 9.737 1.00 85.88 71 ARG A CA 1
ATOM 475 C C . ARG A 1 71 ? -13.348 -9.580 10.963 1.00 85.88 71 ARG A C 1
ATOM 477 O O . ARG A 1 71 ? -13.535 -9.069 12.061 1.00 85.88 71 ARG A O 1
ATOM 484 N N . GLU A 1 72 ? -13.239 -10.893 10.787 1.00 88.62 72 GLU A N 1
ATOM 485 C CA . GLU A 1 72 ? -13.267 -11.837 11.902 1.00 88.62 72 GLU A CA 1
ATOM 486 C C . GLU A 1 72 ? -12.047 -11.678 12.820 1.00 88.62 72 GLU A C 1
ATOM 488 O O . GLU A 1 72 ? -12.215 -11.651 14.038 1.00 88.62 72 GLU A O 1
ATOM 493 N N . ILE A 1 73 ? -10.845 -11.474 12.264 1.00 85.38 73 ILE A N 1
ATOM 494 C CA . ILE A 1 73 ? -9.631 -11.160 13.039 1.00 85.38 73 ILE A CA 1
ATOM 495 C C . ILE A 1 73 ? -9.837 -9.880 13.854 1.00 85.38 73 ILE A C 1
ATOM 497 O O . ILE A 1 73 ? -9.624 -9.882 15.066 1.00 85.38 73 ILE A O 1
ATOM 501 N N . VAL A 1 74 ? -10.306 -8.806 13.212 1.00 86.75 74 VAL A N 1
ATOM 502 C CA . VAL A 1 74 ? -10.582 -7.519 13.871 1.00 86.75 74 VAL A CA 1
ATOM 503 C C . VAL A 1 74 ? -11.621 -7.679 14.983 1.00 86.75 74 VAL A C 1
ATOM 505 O O . VAL A 1 74 ? -11.412 -7.204 16.099 1.00 86.75 74 VAL A O 1
ATOM 508 N N . ARG A 1 75 ? -12.725 -8.387 14.715 1.00 91.12 75 ARG A N 1
ATOM 509 C CA . ARG A 1 75 ? -13.786 -8.656 15.697 1.00 91.12 75 ARG A CA 1
ATOM 510 C C . ARG A 1 75 ? -13.254 -9.452 16.890 1.00 91.12 75 ARG A C 1
ATOM 512 O O . ARG A 1 75 ? -13.577 -9.138 18.036 1.00 91.12 75 ARG A O 1
ATOM 519 N N . TYR A 1 76 ? -12.454 -10.483 16.631 1.00 87.00 76 TYR A N 1
ATOM 520 C CA . TYR A 1 76 ? -11.877 -11.322 17.674 1.00 87.00 76 TYR A CA 1
ATOM 521 C C . TYR A 1 76 ? -10.863 -10.548 18.526 1.00 87.00 76 TYR A C 1
ATOM 523 O O . TYR A 1 76 ? -10.934 -10.616 19.754 1.00 87.00 76 TYR A O 1
ATOM 531 N N . ALA A 1 77 ? -9.992 -9.749 17.906 1.00 84.38 77 ALA A N 1
ATOM 532 C CA . ALA A 1 77 ? -9.048 -8.876 18.604 1.00 84.38 77 ALA A CA 1
ATOM 533 C C . ALA A 1 77 ? -9.769 -7.858 19.502 1.00 84.38 77 ALA A C 1
ATOM 535 O O . ALA A 1 77 ? -9.467 -7.772 20.693 1.00 84.38 77 ALA A O 1
ATOM 536 N N . ALA A 1 78 ? -10.811 -7.197 18.984 1.00 84.88 78 ALA A N 1
ATOM 537 C CA . ALA A 1 78 ? -11.628 -6.261 19.755 1.00 84.88 78 ALA A CA 1
ATOM 538 C C . ALA A 1 78 ? -12.273 -6.918 20.990 1.00 84.88 78 ALA A C 1
ATOM 540 O O . ALA A 1 78 ? -12.380 -6.290 22.041 1.00 84.88 78 ALA A O 1
ATOM 541 N N . SER A 1 79 ? -12.641 -8.204 20.907 1.00 88.44 79 SER A N 1
ATOM 542 C CA . SER A 1 79 ? -13.181 -8.954 22.054 1.00 88.44 79 SER A CA 1
ATOM 543 C C . SER A 1 79 ? -12.157 -9.237 23.162 1.00 88.44 79 SER A C 1
ATOM 545 O O . SER A 1 79 ? -12.532 -9.681 24.247 1.00 88.44 79 SER A O 1
ATOM 547 N N . ARG A 1 80 ? -10.865 -9.009 22.897 1.00 87.50 80 ARG A N 1
ATOM 548 C CA . ARG A 1 80 ? -9.753 -9.286 23.815 1.00 87.50 80 ARG A CA 1
ATOM 549 C C . ARG A 1 80 ? -8.965 -8.054 24.230 1.00 87.50 80 ARG A C 1
ATOM 551 O O . ARG A 1 80 ? -7.999 -8.229 24.963 1.00 87.50 80 ARG A O 1
ATOM 558 N N . TYR A 1 81 ? -9.396 -6.862 23.815 1.00 76.88 81 TYR A N 1
ATOM 559 C CA . TYR A 1 81 ? -8.790 -5.549 24.071 1.00 76.88 81 TYR A CA 1
ATOM 560 C C . TYR A 1 81 ? -7.617 -5.087 23.169 1.00 76.88 81 TYR A C 1
ATOM 562 O O . TYR A 1 81 ? -7.382 -3.879 23.167 1.00 76.88 81 TYR A O 1
ATOM 570 N N . PRO A 1 82 ? -6.915 -5.915 22.359 1.00 80.50 82 PRO A N 1
ATOM 571 C CA . PRO A 1 82 ? -6.040 -5.392 21.312 1.00 80.50 82 PRO A CA 1
ATOM 572 C C . PRO A 1 82 ? -6.777 -4.597 20.233 1.00 80.50 82 PRO A C 1
ATOM 574 O O . PRO A 1 82 ? -7.737 -5.073 19.623 1.00 80.50 82 PRO A O 1
ATOM 577 N N . GLU A 1 83 ? -6.261 -3.406 19.948 1.00 80.56 83 GLU A N 1
ATOM 578 C CA . GLU A 1 83 ? -6.571 -2.659 18.733 1.00 80.56 83 GLU A CA 1
ATOM 579 C C . GLU A 1 83 ? -5.708 -3.195 17.584 1.00 80.56 83 GLU A C 1
ATOM 581 O O . GLU A 1 83 ? -4.486 -3.285 17.703 1.00 80.56 83 GLU A O 1
ATOM 586 N N . VAL A 1 84 ? -6.339 -3.579 16.472 1.00 82.31 84 VAL A N 1
ATOM 587 C CA . VAL A 1 84 ? -5.614 -3.997 15.265 1.00 82.31 84 VAL A CA 1
ATOM 588 C C . VAL A 1 84 ? -5.119 -2.754 14.536 1.00 82.31 84 VAL A C 1
ATOM 590 O O . VAL A 1 84 ? -5.930 -1.926 14.124 1.00 82.31 84 VAL A O 1
ATOM 593 N N . VAL A 1 85 ? -3.805 -2.668 14.334 1.00 86.56 85 VAL A N 1
ATOM 594 C CA . VAL A 1 85 ? -3.154 -1.654 13.497 1.00 86.56 85 VAL A CA 1
ATOM 595 C C . VAL A 1 85 ? -2.638 -2.356 12.237 1.00 86.56 85 VAL A C 1
ATOM 597 O O . VAL A 1 85 ? -1.600 -3.011 12.304 1.00 86.56 85 VAL A O 1
ATOM 600 N N . PRO A 1 86 ? -3.382 -2.334 11.116 1.00 87.62 86 PRO A N 1
ATOM 601 C CA . PRO A 1 86 ? -2.912 -2.926 9.871 1.00 87.62 86 PRO A CA 1
ATOM 602 C C . PRO A 1 86 ? -1.776 -2.112 9.270 1.00 87.62 86 PRO A C 1
ATOM 604 O O . PRO A 1 86 ? -1.737 -0.887 9.401 1.00 87.62 86 PRO A O 1
ATOM 607 N N . GLU A 1 87 ? -0.922 -2.812 8.537 1.00 89.75 87 GLU A N 1
ATOM 608 C CA . GLU A 1 87 ? 0.175 -2.235 7.782 1.00 89.75 87 GLU A CA 1
ATOM 609 C C . GLU A 1 87 ? 0.055 -2.565 6.297 1.00 89.75 87 GLU A C 1
ATOM 611 O O . GLU A 1 87 ? -0.218 -3.707 5.920 1.00 89.75 87 GLU A O 1
ATOM 616 N N . VAL A 1 88 ? 0.272 -1.549 5.467 1.00 90.06 88 VAL A N 1
ATOM 617 C CA . VAL A 1 88 ? 0.566 -1.690 4.041 1.00 90.06 88 VAL A CA 1
ATOM 618 C C . VAL A 1 88 ? 1.862 -0.934 3.803 1.00 90.06 88 VAL A C 1
ATOM 620 O O . VAL A 1 88 ? 1.845 0.292 3.780 1.00 90.06 88 VAL A O 1
ATOM 623 N N . ASP A 1 89 ? 2.970 -1.656 3.684 1.00 94.00 89 ASP A N 1
ATOM 624 C CA . ASP A 1 89 ? 4.292 -1.045 3.574 1.00 94.00 89 ASP A CA 1
ATOM 625 C C . ASP A 1 89 ? 4.537 -0.446 2.182 1.00 94.00 89 ASP A C 1
ATOM 627 O O . ASP A 1 89 ? 4.183 -1.039 1.155 1.00 94.00 89 ASP A O 1
ATOM 631 N N . LEU A 1 90 ? 5.054 0.783 2.168 1.00 93.38 90 LEU A N 1
ATOM 632 C CA . LEU A 1 90 ? 5.188 1.643 1.004 1.00 93.38 90 LEU A CA 1
ATOM 633 C C . LEU A 1 90 ? 6.347 2.648 1.189 1.00 93.38 90 LEU A C 1
ATOM 635 O O . LEU A 1 90 ? 6.541 3.165 2.283 1.00 93.38 90 LEU A O 1
ATOM 639 N N . PRO A 1 91 ? 7.061 3.058 0.121 1.00 96.56 91 PRO A N 1
ATOM 640 C CA . PRO A 1 91 ? 7.006 2.518 -1.237 1.00 96.56 91 PRO A CA 1
ATOM 641 C C . PRO A 1 91 ? 7.864 1.250 -1.409 1.00 96.56 91 PRO A C 1
ATOM 643 O O . PRO A 1 91 ? 7.767 0.604 -2.456 1.00 96.56 91 PRO A O 1
ATOM 646 N N . GLY A 1 92 ? 8.703 0.921 -0.417 1.00 93.69 92 GLY A N 1
ATOM 647 C CA . GLY A 1 92 ? 9.507 -0.302 -0.343 1.00 93.69 92 GLY A CA 1
ATOM 648 C C . GLY A 1 92 ? 8.663 -1.548 -0.061 1.00 93.69 92 GLY A C 1
ATOM 649 O O . GLY A 1 92 ? 7.447 -1.454 0.035 1.00 93.69 92 GLY A O 1
ATOM 650 N N . HIS A 1 93 ? 9.300 -2.725 -0.011 1.00 96.19 93 HIS A N 1
ATOM 651 C CA . HIS A 1 93 ? 8.653 -4.024 0.286 1.00 96.19 93 HIS A CA 1
ATOM 652 C C . HIS A 1 93 ? 7.400 -4.361 -0.547 1.00 96.19 93 HIS A C 1
ATOM 654 O O . HIS A 1 93 ? 6.547 -5.163 -0.171 1.00 96.19 93 HIS A O 1
ATOM 660 N N . THR A 1 94 ? 7.309 -3.813 -1.756 1.00 96.56 94 THR A N 1
ATOM 661 C CA . THR A 1 94 ? 6.110 -3.863 -2.604 1.00 96.56 94 THR A CA 1
ATOM 662 C C . THR A 1 94 ? 6.165 -4.915 -3.712 1.00 96.56 94 THR A C 1
ATOM 664 O O . THR A 1 94 ? 5.266 -4.959 -4.555 1.00 96.56 94 THR A O 1
ATOM 667 N N . ASN A 1 95 ? 7.161 -5.816 -3.728 1.00 96.44 95 ASN A N 1
ATOM 668 C CA . ASN A 1 95 ? 7.341 -6.775 -4.831 1.00 96.44 95 ASN A CA 1
ATOM 669 C C . ASN A 1 95 ? 6.091 -7.631 -5.112 1.00 96.44 95 ASN A C 1
ATOM 671 O O . ASN A 1 95 ? 5.800 -7.923 -6.266 1.00 96.44 95 ASN A O 1
ATOM 675 N N . ALA A 1 96 ? 5.310 -8.000 -4.091 1.00 91.81 96 ALA A N 1
ATOM 676 C CA . ALA A 1 96 ? 4.065 -8.748 -4.289 1.00 91.81 96 ALA A CA 1
ATOM 677 C C . ALA A 1 96 ? 3.024 -7.963 -5.118 1.00 91.81 96 ALA A C 1
ATOM 679 O O . ALA A 1 96 ? 2.358 -8.535 -5.987 1.00 91.81 96 ALA A O 1
ATOM 680 N N . ALA A 1 97 ? 2.901 -6.652 -4.888 1.00 91.19 97 ALA A N 1
ATOM 681 C CA . ALA A 1 97 ? 2.035 -5.778 -5.678 1.00 91.19 97 ALA A CA 1
ATOM 682 C C . ALA A 1 97 ? 2.603 -5.577 -7.091 1.00 91.19 97 ALA A C 1
ATOM 684 O O . ALA A 1 97 ? 1.888 -5.760 -8.075 1.00 91.19 97 ALA A O 1
ATOM 685 N N . LEU A 1 98 ? 3.904 -5.296 -7.189 1.00 93.75 98 LEU A N 1
ATOM 686 C CA . LEU A 1 98 ? 4.618 -5.087 -8.451 1.00 93.75 98 LEU A CA 1
ATOM 687 C C . LEU A 1 98 ? 4.546 -6.305 -9.385 1.00 93.75 98 LEU A C 1
ATOM 689 O O . LEU A 1 98 ? 4.283 -6.152 -10.577 1.00 93.75 98 LEU A O 1
ATOM 693 N N . ALA A 1 99 ? 4.714 -7.515 -8.846 1.00 92.75 99 ALA A N 1
ATOM 694 C CA . ALA A 1 99 ? 4.599 -8.770 -9.589 1.00 92.75 99 ALA A CA 1
ATOM 695 C C . ALA A 1 99 ? 3.158 -9.070 -10.039 1.00 92.75 99 ALA A C 1
ATOM 697 O O . ALA A 1 99 ? 2.940 -9.841 -10.972 1.00 92.75 99 ALA A O 1
ATOM 698 N N . SER A 1 100 ? 2.161 -8.472 -9.379 1.00 87.81 100 SER A N 1
ATOM 699 C CA . SER A 1 100 ? 0.746 -8.652 -9.721 1.00 87.81 100 SER A CA 1
ATOM 700 C C . SER A 1 100 ? 0.264 -7.661 -10.782 1.00 87.81 100 SER A C 1
ATOM 702 O O . SER A 1 100 ? -0.636 -7.993 -11.551 1.00 87.81 100 SER A O 1
ATOM 704 N N . TYR A 1 101 ? 0.857 -6.464 -10.837 1.00 86.81 101 TYR A N 1
ATOM 705 C CA . TYR A 1 101 ? 0.426 -5.373 -11.710 1.00 86.81 101 TYR A CA 1
ATOM 706 C C . TYR A 1 101 ? 1.624 -4.723 -12.400 1.00 86.81 101 TYR A C 1
ATOM 708 O O . TYR A 1 101 ? 2.305 -3.863 -11.840 1.00 86.81 101 TYR A O 1
ATOM 716 N N . ALA A 1 102 ? 1.850 -5.100 -13.659 1.00 91.00 102 ALA A N 1
ATOM 717 C CA . ALA A 1 102 ? 2.975 -4.609 -14.452 1.00 91.00 102 ALA A CA 1
ATOM 718 C C . ALA A 1 102 ? 3.020 -3.069 -14.537 1.00 91.00 102 ALA A C 1
ATOM 720 O O . ALA A 1 102 ? 4.095 -2.479 -14.473 1.00 91.00 102 ALA A O 1
ATOM 721 N N . GLU A 1 103 ? 1.859 -2.407 -14.589 1.00 89.50 103 GLU A N 1
ATOM 722 C CA . GLU A 1 103 ? 1.737 -0.947 -14.709 1.00 89.50 103 GLU A CA 1
ATOM 723 C C . GLU A 1 103 ? 2.321 -0.145 -13.530 1.00 89.50 103 GLU A C 1
ATOM 725 O O . GLU A 1 103 ? 2.729 1.004 -13.733 1.00 89.50 103 GLU A O 1
ATOM 730 N N . LEU A 1 104 ? 2.433 -0.759 -12.343 1.00 90.75 104 LEU A N 1
ATOM 731 C CA . LEU A 1 104 ? 3.022 -0.147 -11.143 1.00 90.75 104 LEU A CA 1
ATOM 732 C C . LEU A 1 104 ? 4.557 -0.058 -11.202 1.00 90.75 104 LEU A C 1
ATOM 734 O O . LEU A 1 104 ? 5.160 0.744 -10.487 1.00 90.75 104 LEU A O 1
ATOM 738 N N . ASN A 1 105 ? 5.193 -0.853 -12.065 1.00 95.88 105 ASN A N 1
ATOM 739 C CA . ASN A 1 105 ? 6.644 -0.870 -12.258 1.00 95.88 105 ASN A CA 1
ATOM 740 C C . ASN A 1 105 ? 7.062 0.278 -13.174 1.00 95.88 105 ASN A C 1
ATOM 742 O O . ASN A 1 105 ? 6.350 0.586 -14.132 1.00 95.88 105 ASN A O 1
ATOM 746 N N . CYS A 1 106 ? 8.211 0.918 -12.939 1.00 95.62 106 CYS A N 1
ATOM 747 C CA . CYS A 1 106 ? 8.625 2.060 -13.764 1.00 95.62 106 CYS A CA 1
ATOM 748 C C . CYS A 1 106 ? 8.832 1.703 -15.240 1.00 95.62 106 CYS A C 1
ATOM 750 O O . CYS A 1 106 ? 8.422 2.470 -16.111 1.00 95.62 106 CYS A O 1
ATOM 752 N N . ASP A 1 107 ? 9.376 0.523 -15.518 1.00 97.12 107 ASP A N 1
ATOM 753 C CA . ASP A 1 107 ? 9.564 -0.029 -16.863 1.00 97.12 107 ASP A CA 1
ATOM 754 C C . ASP A 1 107 ? 8.295 -0.678 -17.448 1.00 97.12 107 ASP A C 1
ATOM 756 O O . ASP A 1 107 ? 8.270 -1.045 -18.621 1.00 97.12 107 ASP A O 1
ATOM 760 N N . GLY A 1 108 ? 7.221 -0.787 -16.657 1.00 94.38 108 GLY A N 1
ATOM 761 C CA . GLY A 1 108 ? 5.970 -1.422 -17.063 1.00 94.38 108 GLY A CA 1
ATOM 762 C C . GLY A 1 108 ? 6.045 -2.948 -17.150 1.00 94.38 108 GLY A C 1
ATOM 763 O O . GLY A 1 108 ? 5.170 -3.546 -17.775 1.00 94.38 108 GLY A O 1
ATOM 764 N N . VAL A 1 109 ? 7.065 -3.579 -16.558 1.00 96.06 109 VAL A N 1
ATOM 765 C CA . VAL A 1 109 ? 7.252 -5.034 -16.561 1.00 96.06 109 VAL A CA 1
ATOM 766 C C . VAL A 1 109 ? 7.083 -5.572 -15.144 1.00 96.06 109 VAL A C 1
ATOM 768 O O . VAL A 1 109 ? 7.729 -5.110 -14.212 1.00 96.06 109 VAL A O 1
ATOM 771 N N . ALA A 1 110 ? 6.212 -6.569 -14.970 1.00 93.88 110 ALA A N 1
ATOM 772 C CA . ALA A 1 110 ? 6.041 -7.219 -13.674 1.00 93.88 110 ALA A CA 1
ATOM 773 C C . ALA A 1 110 ? 7.273 -8.086 -13.336 1.00 93.88 110 ALA A C 1
ATOM 775 O O . ALA A 1 110 ? 7.613 -8.973 -14.130 1.00 93.88 110 ALA A O 1
ATOM 776 N N . PRO A 1 111 ? 7.931 -7.885 -12.178 1.00 95.38 111 PRO A N 1
ATOM 777 C CA . PRO A 1 111 ? 8.981 -8.778 -11.710 1.00 95.38 111 PRO A CA 1
ATOM 778 C C . PRO A 1 111 ? 8.402 -10.158 -11.362 1.00 95.38 111 PRO A C 1
ATOM 780 O O . PRO A 1 111 ? 7.195 -10.297 -11.138 1.00 95.38 111 PRO A O 1
ATOM 783 N N . PRO A 1 112 ? 9.243 -11.202 -11.283 1.00 95.56 112 PRO A N 1
ATOM 784 C CA . PRO A 1 112 ? 8.801 -12.494 -10.780 1.00 95.56 112 PRO A CA 1
ATOM 785 C C . PRO A 1 112 ? 8.368 -12.406 -9.309 1.00 95.56 112 PRO A C 1
ATOM 787 O O . PRO A 1 112 ? 8.766 -11.510 -8.556 1.00 95.56 112 PRO A O 1
ATOM 790 N N . LEU A 1 113 ? 7.590 -13.403 -8.880 1.00 93.62 113 LEU A N 1
ATOM 791 C CA . LEU A 1 113 ? 7.345 -13.634 -7.459 1.00 93.62 113 LEU A CA 1
ATOM 792 C C . LEU A 1 113 ? 8.673 -13.829 -6.730 1.00 93.62 113 LEU A C 1
ATOM 794 O O . LEU A 1 113 ? 9.586 -14.485 -7.236 1.00 93.62 113 LEU A O 1
ATOM 798 N N . TYR A 1 114 ? 8.763 -13.261 -5.533 1.00 94.56 114 TYR A N 1
ATOM 799 C CA . TYR A 1 114 ? 9.979 -13.292 -4.744 1.00 94.56 114 TYR A CA 1
ATOM 800 C C . TYR A 1 114 ? 9.803 -14.187 -3.524 1.00 94.56 114 TYR A C 1
ATOM 802 O O . TYR A 1 114 ? 8.919 -13.970 -2.702 1.00 94.56 114 TYR A O 1
ATOM 810 N N . THR A 1 115 ? 10.663 -15.197 -3.421 1.00 95.50 115 THR A N 1
ATOM 811 C CA . THR A 1 115 ? 10.658 -16.195 -2.339 1.00 95.50 115 THR A CA 1
ATOM 812 C C . THR A 1 115 ? 11.959 -16.166 -1.532 1.00 95.50 115 THR A C 1
ATOM 814 O O . THR A 1 115 ? 12.223 -17.079 -0.749 1.00 95.50 115 THR A O 1
ATOM 817 N N . GLY A 1 116 ? 12.811 -15.166 -1.776 1.00 93.62 116 GLY A N 1
ATOM 818 C CA . GLY A 1 116 ? 14.045 -14.938 -1.030 1.00 93.62 116 GLY A CA 1
ATOM 819 C C . GLY A 1 116 ? 13.812 -14.095 0.223 1.00 93.62 116 GLY A C 1
ATOM 820 O O . GLY A 1 116 ? 12.680 -13.785 0.582 1.00 93.62 116 GLY A O 1
ATOM 821 N N . THR A 1 117 ? 14.904 -13.709 0.879 1.00 94.56 117 THR A N 1
ATOM 822 C CA . THR A 1 117 ? 14.883 -12.945 2.141 1.00 94.56 117 THR A CA 1
ATOM 823 C C . THR A 1 117 ? 15.615 -11.606 2.068 1.00 94.56 117 THR A C 1
ATOM 825 O O . THR A 1 117 ? 15.675 -10.896 3.063 1.00 94.56 117 THR A O 1
ATOM 828 N N . MET A 1 118 ? 16.220 -11.260 0.925 1.00 94.56 118 M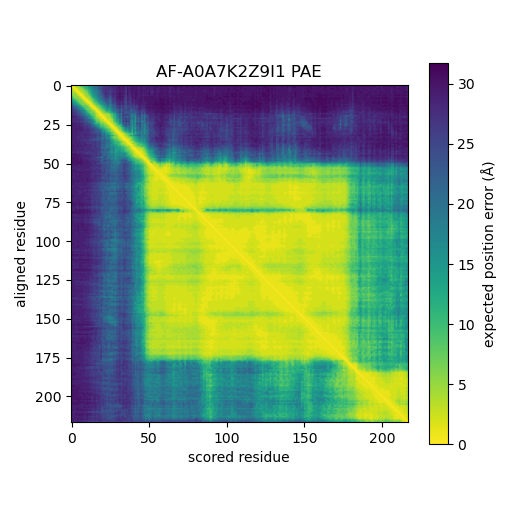ET A N 1
ATOM 829 C CA . MET A 1 118 ? 16.802 -9.924 0.729 1.00 94.56 118 MET A CA 1
ATOM 830 C C . MET A 1 118 ? 15.725 -8.844 0.777 1.00 94.56 118 MET A C 1
ATOM 832 O O . MET A 1 118 ? 14.592 -9.088 0.364 1.00 94.56 118 MET A O 1
ATOM 836 N N . VAL A 1 119 ? 16.135 -7.651 1.191 1.00 94.25 119 VAL A N 1
ATOM 837 C CA . VAL A 1 119 ? 15.286 -6.475 1.375 1.00 94.25 119 VAL A CA 1
ATOM 838 C C . VAL A 1 119 ? 15.816 -5.269 0.596 1.00 94.25 119 VAL A C 1
ATOM 840 O O . VAL A 1 119 ? 16.935 -5.287 0.080 1.00 94.25 119 VAL A O 1
ATOM 843 N N . GLY A 1 120 ? 14.977 -4.243 0.455 1.00 92.56 120 GLY A N 1
ATOM 844 C CA . GLY A 1 120 ? 15.298 -2.956 -0.169 1.00 92.56 120 GLY A CA 1
ATOM 845 C C . GLY A 1 120 ? 15.545 -2.928 -1.677 1.00 92.56 120 GLY A C 1
ATOM 846 O O . GLY A 1 120 ? 15.949 -1.901 -2.218 1.00 92.56 120 GLY A O 1
ATOM 847 N N . PHE A 1 121 ? 15.259 -4.021 -2.383 1.00 96.44 121 PHE A N 1
ATOM 848 C CA . PHE A 1 121 ? 15.441 -4.121 -3.835 1.00 96.44 121 PHE A CA 1
ATOM 849 C C . PHE A 1 121 ? 14.232 -3.646 -4.663 1.00 96.44 121 PHE 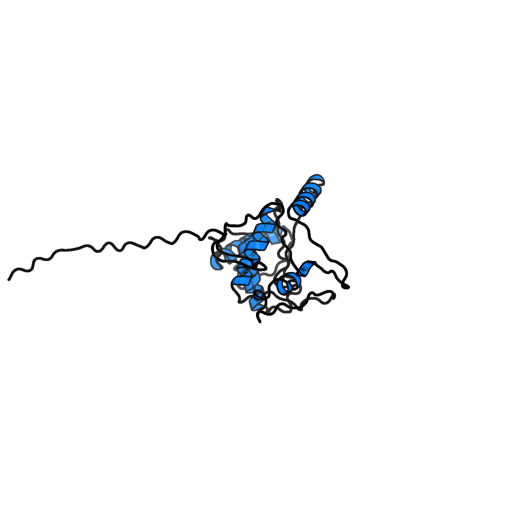A C 1
ATOM 851 O O . PHE A 1 121 ? 14.351 -3.517 -5.879 1.00 96.44 121 PHE A O 1
ATOM 858 N N . CYS A 1 122 ? 13.066 -3.430 -4.045 1.00 95.38 122 CYS A N 1
ATOM 859 C CA . CYS A 1 122 ? 11.825 -3.085 -4.744 1.00 95.38 122 CYS A CA 1
ATOM 860 C C . CYS A 1 122 ? 11.305 -1.699 -4.345 1.00 95.38 122 CYS A C 1
ATOM 862 O O . CYS A 1 122 ? 11.565 -1.219 -3.242 1.00 95.38 122 CYS A O 1
ATOM 864 N N . SER A 1 123 ? 10.589 -1.056 -5.269 1.00 98.06 123 SER A N 1
ATOM 865 C CA . SER A 1 123 ? 9.954 0.243 -5.054 1.00 98.06 123 SER A CA 1
ATOM 866 C C . SER A 1 123 ? 8.778 0.438 -6.014 1.00 98.06 123 SER A C 1
ATOM 868 O O . SER A 1 123 ? 8.872 0.088 -7.195 1.00 98.06 123 SER A O 1
ATOM 870 N N . LEU A 1 124 ? 7.680 1.017 -5.523 1.00 96.75 124 LEU A N 1
ATOM 871 C CA . LEU A 1 124 ? 6.624 1.554 -6.384 1.00 96.75 124 LEU A CA 1
ATOM 872 C C . LEU A 1 124 ? 7.156 2.704 -7.243 1.00 96.75 124 LEU A C 1
ATOM 874 O O . LEU A 1 124 ? 7.955 3.524 -6.793 1.00 96.75 124 LEU A O 1
ATOM 878 N N . CYS A 1 125 ? 6.654 2.832 -8.472 1.00 96.50 125 CYS A N 1
ATOM 879 C CA . CYS A 1 125 ? 7.111 3.905 -9.344 1.00 96.50 125 CYS A CA 1
ATOM 880 C C . CYS A 1 125 ? 6.531 5.270 -8.941 1.00 96.50 125 CYS A C 1
ATOM 882 O O . CYS A 1 125 ? 5.434 5.643 -9.365 1.00 96.50 125 CYS A O 1
ATOM 884 N N . VAL A 1 126 ? 7.278 6.037 -8.146 1.00 92.00 126 VAL A N 1
ATOM 885 C CA . VAL A 1 126 ? 6.854 7.339 -7.596 1.00 92.00 126 VAL A CA 1
ATOM 886 C C . VAL A 1 126 ? 6.384 8.345 -8.665 1.00 92.00 126 VAL A C 1
ATOM 888 O O . VAL A 1 126 ? 5.348 8.977 -8.456 1.00 92.00 126 VAL A O 1
ATOM 891 N N . PRO A 1 127 ? 7.030 8.487 -9.840 1.00 90.62 127 PRO A N 1
ATOM 892 C CA . PRO A 1 127 ? 6.580 9.457 -10.843 1.00 90.62 127 PRO A CA 1
ATOM 893 C C . PRO A 1 127 ? 5.251 9.110 -11.535 1.00 90.62 127 PRO A C 1
ATOM 895 O O . PRO A 1 127 ? 4.689 9.957 -12.232 1.00 90.62 127 PRO A O 1
ATOM 898 N N . LYS A 1 128 ? 4.740 7.878 -11.397 1.00 86.25 128 LYS A N 1
ATOM 899 C CA . LYS A 1 128 ? 3.533 7.435 -12.107 1.00 86.25 128 LYS A CA 1
ATOM 900 C C . LYS A 1 128 ? 2.250 7.800 -11.343 1.00 86.25 128 LYS A C 1
ATOM 902 O O . LYS A 1 128 ? 2.123 7.434 -10.178 1.00 86.25 128 LYS A O 1
ATOM 907 N N . PRO A 1 129 ? 1.241 8.412 -11.997 1.00 83.81 129 PRO A N 1
ATOM 908 C CA . PRO A 1 129 ? -0.059 8.676 -11.371 1.00 83.81 129 PRO A CA 1
ATOM 909 C C . PRO A 1 129 ? -0.770 7.416 -10.859 1.00 83.81 129 PRO A C 1
ATOM 911 O O . PRO A 1 129 ? -1.273 7.428 -9.740 1.00 83.81 129 PRO A O 1
ATOM 914 N N . VAL A 1 130 ? -0.722 6.313 -11.623 1.00 82.94 130 VAL A N 1
ATOM 915 C CA . VAL A 1 130 ? -1.373 5.034 -11.265 1.00 82.94 130 VAL A CA 1
ATOM 916 C C . VAL A 1 130 ? -0.890 4.468 -9.924 1.00 82.94 130 VAL A C 1
ATOM 918 O O . VAL A 1 130 ? -1.646 3.797 -9.229 1.00 82.94 130 VAL A O 1
ATOM 921 N N . THR A 1 131 ? 0.338 4.793 -9.505 1.00 86.44 131 THR A N 1
ATOM 922 C CA . THR A 1 131 ? 0.856 4.439 -8.178 1.00 86.44 131 THR A CA 1
ATOM 923 C C . THR A 1 131 ? -0.013 5.025 -7.068 1.00 86.44 131 THR A C 1
ATOM 925 O O . THR A 1 131 ? -0.300 4.350 -6.085 1.00 86.44 131 THR A O 1
ATOM 928 N N . TYR A 1 132 ? -0.456 6.272 -7.217 1.00 84.25 132 TYR A N 1
ATOM 929 C CA . TYR A 1 132 ? -1.250 6.952 -6.198 1.00 84.25 132 TYR A CA 1
ATOM 930 C C . TYR A 1 132 ? -2.729 6.572 -6.255 1.00 84.25 132 TYR A C 1
ATOM 932 O O . TYR A 1 132 ? -3.364 6.549 -5.205 1.00 84.25 132 TYR A O 1
ATOM 940 N N . ASP A 1 133 ? -3.248 6.209 -7.432 1.00 81.44 133 ASP A N 1
ATOM 941 C CA . ASP A 1 133 ? -4.577 5.596 -7.555 1.00 81.44 133 ASP A CA 1
ATOM 942 C C . ASP A 1 133 ? -4.607 4.245 -6.816 1.00 81.44 133 ASP A C 1
ATOM 944 O O . ASP A 1 133 ? -5.488 3.994 -5.995 1.00 81.44 133 ASP A O 1
ATOM 948 N N . PHE A 1 134 ? -3.578 3.411 -7.020 1.00 85.81 134 PHE A N 1
ATOM 949 C CA . PHE A 1 134 ? -3.409 2.142 -6.308 1.00 85.81 134 PH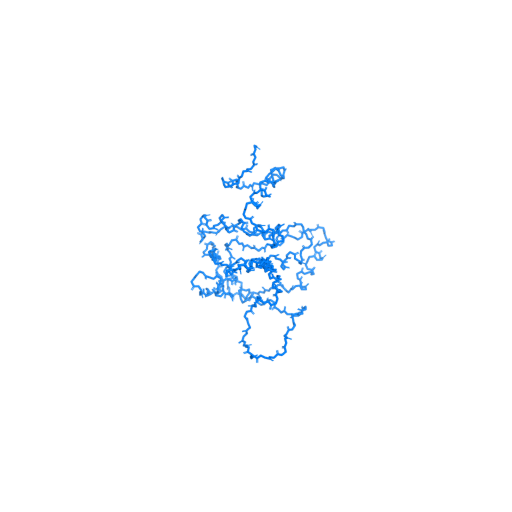E A CA 1
ATOM 950 C C . PHE A 1 134 ? -3.304 2.332 -4.787 1.00 85.81 134 PHE A C 1
ATOM 952 O O . PHE A 1 134 ? -3.999 1.652 -4.031 1.00 85.81 134 PHE A O 1
ATOM 959 N N . VAL A 1 135 ? -2.458 3.262 -4.329 1.00 85.94 135 VAL A N 1
ATOM 960 C CA . VAL A 1 135 ? -2.296 3.555 -2.896 1.00 85.94 135 VAL A CA 1
ATOM 961 C C . VAL A 1 135 ? -3.606 4.061 -2.286 1.00 85.94 135 VAL A C 1
ATOM 963 O O . VAL A 1 135 ? -3.967 3.618 -1.198 1.00 85.94 135 VAL A O 1
ATOM 966 N N . ASP A 1 136 ? -4.345 4.938 -2.974 1.00 80.31 136 ASP A N 1
ATOM 967 C CA . ASP A 1 136 ? -5.650 5.411 -2.500 1.00 80.31 136 ASP A CA 1
ATOM 968 C C . ASP A 1 136 ? -6.646 4.274 -2.309 1.00 80.31 136 ASP A C 1
ATOM 970 O O . ASP A 1 136 ? -7.223 4.132 -1.228 1.00 80.31 136 ASP A O 1
ATOM 974 N N . ASP A 1 137 ? -6.825 3.443 -3.332 1.00 81.31 137 ASP A N 1
ATOM 975 C CA . ASP A 1 137 ? -7.792 2.357 -3.275 1.00 81.31 137 ASP A CA 1
ATOM 976 C C . ASP A 1 137 ? -7.447 1.344 -2.183 1.00 81.31 137 ASP A C 1
ATOM 978 O O . ASP A 1 137 ? -8.319 0.983 -1.387 1.00 81.31 137 ASP A O 1
ATOM 982 N N . VAL A 1 138 ? -6.178 0.935 -2.075 1.00 84.44 138 VAL A N 1
ATOM 983 C CA . VAL A 1 138 ? -5.743 -0.027 -1.053 1.00 84.44 138 VAL A CA 1
ATOM 984 C C . VAL A 1 138 ? -5.924 0.540 0.353 1.00 84.44 138 VAL A C 1
ATOM 986 O O . VAL A 1 138 ? -6.570 -0.098 1.188 1.00 84.44 138 VAL A O 1
ATOM 989 N N . LEU A 1 139 ? -5.396 1.736 0.632 1.00 82.25 139 LEU A N 1
ATOM 990 C CA . LEU A 1 139 ? -5.455 2.309 1.978 1.00 82.25 139 LEU A CA 1
ATOM 991 C C . LEU A 1 139 ? -6.897 2.619 2.392 1.00 82.25 139 LEU A C 1
ATOM 993 O O . LEU A 1 139 ? -7.272 2.361 3.536 1.00 82.25 139 LEU A O 1
ATOM 997 N N . ARG A 1 140 ? -7.741 3.092 1.466 1.00 80.19 140 ARG A N 1
ATOM 998 C CA . ARG A 1 140 ? -9.166 3.337 1.725 1.00 80.19 140 ARG A CA 1
ATOM 999 C C . ARG A 1 140 ? -9.928 2.046 2.005 1.00 80.19 140 ARG A C 1
ATOM 1001 O O . ARG A 1 140 ? -10.769 2.022 2.904 1.00 80.19 140 ARG A O 1
ATOM 1008 N N . GLU A 1 141 ? -9.665 0.976 1.256 1.00 81.25 141 GLU A N 1
ATOM 1009 C CA . GLU A 1 141 ? -10.313 -0.312 1.499 1.00 81.25 141 GLU A CA 1
ATOM 1010 C C . GLU A 1 141 ? -9.891 -0.937 2.828 1.00 81.25 141 GLU A C 1
ATOM 1012 O O . GLU A 1 141 ? -10.752 -1.445 3.549 1.00 81.25 141 GLU A O 1
ATOM 1017 N N . VAL A 1 142 ? -8.602 -0.878 3.176 1.00 83.31 142 VAL A N 1
ATOM 1018 C CA . VAL A 1 142 ? -8.105 -1.364 4.470 1.00 83.31 142 VAL A CA 1
ATOM 1019 C C . VAL A 1 142 ? -8.699 -0.533 5.605 1.00 83.31 142 VAL A C 1
ATOM 1021 O O . VAL A 1 142 ? -9.292 -1.103 6.516 1.00 83.31 142 VAL A O 1
ATOM 1024 N N . ALA A 1 143 ? -8.663 0.800 5.511 1.00 80.94 143 ALA A N 1
ATOM 1025 C CA . ALA A 1 143 ? -9.266 1.687 6.508 1.00 80.94 143 ALA A CA 1
ATOM 1026 C C . ALA A 1 143 ? -10.763 1.399 6.719 1.00 80.94 143 ALA A C 1
ATOM 1028 O O . ALA A 1 143 ? -11.235 1.352 7.852 1.00 80.94 143 ALA A O 1
ATOM 1029 N N . ALA A 1 144 ? -11.520 1.116 5.653 1.00 82.06 144 ALA A N 1
ATOM 1030 C CA . ALA A 1 144 ? -12.939 0.767 5.761 1.00 82.06 144 ALA A CA 1
ATOM 1031 C C . ALA A 1 144 ? -13.202 -0.563 6.500 1.00 82.06 144 ALA A C 1
ATOM 1033 O O . ALA A 1 144 ? -14.328 -0.819 6.936 1.00 82.06 144 ALA A O 1
ATOM 1034 N N . LEU A 1 145 ? -12.194 -1.432 6.621 1.00 82.44 145 LEU A N 1
ATOM 1035 C CA . LEU A 1 145 ? -12.261 -2.688 7.371 1.00 82.44 145 LEU A CA 1
ATOM 1036 C C . LEU A 1 145 ? -11.688 -2.570 8.791 1.00 82.44 145 LEU A C 1
ATOM 1038 O O . LEU A 1 145 ? -11.860 -3.499 9.586 1.00 82.44 145 LEU A O 1
ATOM 1042 N N . THR A 1 146 ? -11.047 -1.448 9.114 1.00 82.88 146 THR A N 1
ATOM 1043 C CA . THR A 1 146 ? -10.291 -1.243 10.349 1.00 82.88 146 THR A CA 1
ATOM 1044 C C . THR A 1 146 ? -10.940 -0.133 11.175 1.00 82.88 146 THR A C 1
ATOM 1046 O O . THR A 1 146 ? -10.683 1.041 10.944 1.00 82.88 146 THR A O 1
ATOM 1049 N N . PRO A 1 147 ? -11.771 -0.477 12.175 1.00 82.06 147 PRO A N 1
ATOM 1050 C CA . PRO A 1 147 ? -12.416 0.512 13.040 1.00 82.06 147 PRO A CA 1
ATOM 1051 C C . PRO A 1 147 ? -11.445 1.181 14.027 1.00 82.06 147 PRO A C 1
ATOM 1053 O O . PRO A 1 147 ? -11.836 2.115 14.725 1.00 82.06 147 PRO A O 1
ATOM 1056 N N . GLY A 1 148 ? -10.211 0.673 14.130 1.00 75.81 148 GLY A N 1
ATOM 1057 C CA . GLY A 1 148 ? -9.142 1.284 14.911 1.00 75.81 148 GLY A CA 1
ATOM 1058 C C . GLY A 1 148 ? -8.720 2.644 14.353 1.00 75.81 148 GLY A C 1
ATOM 1059 O O . GLY A 1 148 ? -9.023 3.011 13.222 1.00 75.81 148 GLY A O 1
ATOM 1060 N N . LYS A 1 149 ? -8.009 3.412 15.170 1.00 78.25 149 LYS A N 1
ATOM 1061 C CA . LYS A 1 149 ? -7.608 4.797 14.894 1.00 78.25 149 LYS A CA 1
ATOM 1062 C C . LYS A 1 149 ? -6.385 4.907 13.989 1.00 78.25 149 LYS A C 1
ATOM 1064 O O . LYS A 1 149 ? -6.058 6.011 13.560 1.00 78.25 149 LYS A O 1
ATOM 1069 N N . TYR A 1 150 ? -5.683 3.801 13.765 1.00 77.06 150 TYR A N 1
ATOM 1070 C CA . TYR A 1 150 ? -4.358 3.796 13.163 1.00 77.06 150 TYR A CA 1
ATOM 1071 C C . TYR A 1 150 ? -4.315 2.901 11.925 1.00 77.06 150 TYR A C 1
ATOM 1073 O O . TYR A 1 150 ? -4.874 1.806 11.910 1.00 77.06 150 TYR A O 1
ATOM 1081 N N . LEU A 1 151 ? -3.590 3.376 10.917 1.00 79.62 151 LEU A N 1
ATOM 1082 C CA . LEU A 1 151 ? -3.202 2.655 9.712 1.00 79.62 151 LEU A CA 1
ATOM 1083 C C . LEU A 1 151 ? -1.703 2.903 9.530 1.00 79.62 151 LEU A C 1
ATOM 1085 O O . LEU A 1 151 ? -1.281 4.059 9.489 1.00 79.62 151 LEU A O 1
ATOM 1089 N N . HIS A 1 152 ? -0.909 1.840 9.479 1.00 84.56 152 HIS A N 1
ATOM 1090 C CA . HIS A 1 152 ? 0.529 1.924 9.255 1.00 84.56 152 HIS A CA 1
ATOM 1091 C C . HIS A 1 152 ? 0.804 1.861 7.748 1.00 84.56 152 HIS A C 1
ATOM 1093 O O . HIS A 1 152 ? 0.255 1.004 7.055 1.00 84.56 152 HIS A O 1
ATOM 1099 N N . ILE A 1 153 ? 1.625 2.777 7.234 1.00 88.19 153 ILE A N 1
ATOM 1100 C CA . ILE A 1 153 ? 2.002 2.819 5.808 1.00 88.19 153 ILE A CA 1
ATOM 1101 C C . ILE A 1 153 ? 3.449 2.363 5.563 1.00 88.19 153 ILE A C 1
ATOM 1103 O O . ILE A 1 153 ? 3.963 2.538 4.464 1.00 88.19 153 ILE A O 1
ATOM 1107 N N . GLY A 1 154 ? 4.106 1.834 6.599 1.00 92.88 154 GLY A N 1
ATOM 1108 C CA . GLY A 1 154 ? 5.494 1.378 6.557 1.00 92.88 154 GLY A CA 1
ATOM 1109 C C . GLY A 1 154 ? 6.484 2.511 6.306 1.00 92.88 154 GLY A C 1
ATOM 1110 O O . GLY A 1 154 ? 6.441 3.542 6.990 1.00 92.88 154 GLY A O 1
ATOM 1111 N N . GLY A 1 155 ? 7.363 2.312 5.326 1.00 88.81 155 GLY A N 1
ATOM 1112 C CA . GLY A 1 155 ? 8.386 3.275 4.907 1.00 88.81 155 GLY A CA 1
ATOM 1113 C C . GLY A 1 155 ? 9.818 2.831 5.185 1.00 88.81 155 GLY A C 1
ATOM 1114 O O . GLY A 1 155 ? 10.757 3.590 4.927 1.00 88.81 155 GLY A O 1
ATOM 1115 N N . ASP A 1 156 ? 10.024 1.628 5.710 1.00 86.25 156 ASP A N 1
ATOM 1116 C CA . ASP A 1 156 ? 11.360 1.098 5.930 1.00 86.25 156 ASP A CA 1
ATOM 1117 C C . ASP A 1 156 ? 12.008 0.594 4.634 1.00 86.25 156 ASP A C 1
ATOM 1119 O O . ASP A 1 156 ? 11.375 0.399 3.598 1.00 86.25 156 ASP A O 1
ATOM 1123 N N . GLU A 1 157 ? 13.337 0.475 4.687 1.00 90.31 157 GLU A N 1
ATOM 1124 C CA . GLU A 1 157 ? 14.174 -0.202 3.688 1.00 90.31 157 GLU A CA 1
ATOM 1125 C C . GLU A 1 157 ? 13.913 0.181 2.219 1.00 90.31 157 GLU A C 1
ATOM 1127 O O . GLU A 1 157 ? 14.239 -0.568 1.305 1.00 90.31 157 GLU A O 1
ATOM 1132 N N . ALA A 1 158 ? 13.408 1.387 1.947 1.00 94.00 158 ALA A N 1
ATOM 1133 C CA . ALA A 1 158 ? 13.117 1.882 0.602 1.00 94.00 158 ALA A CA 1
ATOM 1134 C C . ALA A 1 158 ? 14.389 2.248 -0.201 1.00 94.00 158 ALA A C 1
ATOM 1136 O O . ALA A 1 158 ? 14.448 3.294 -0.843 1.00 94.00 158 ALA A O 1
ATOM 1137 N N . HIS A 1 159 ? 15.425 1.403 -0.180 1.00 95.62 159 HIS A N 1
ATOM 1138 C CA . HIS A 1 159 ? 16.750 1.653 -0.764 1.00 95.62 159 HIS A CA 1
ATOM 1139 C C . HIS A 1 159 ? 16.728 1.811 -2.291 1.00 95.62 159 HIS A C 1
ATOM 1141 O O . HIS A 1 159 ? 17.567 2.517 -2.846 1.00 95.62 159 HIS A O 1
ATOM 1147 N N . ALA A 1 160 ? 15.753 1.194 -2.966 1.00 95.56 160 ALA A N 1
ATOM 1148 C CA . ALA A 1 160 ? 15.499 1.368 -4.396 1.00 95.56 160 ALA A CA 1
ATOM 1149 C C . ALA A 1 160 ? 14.723 2.660 -4.736 1.00 95.56 160 ALA A C 1
ATOM 1151 O O . ALA A 1 160 ? 14.418 2.904 -5.901 1.00 95.56 160 ALA A O 1
ATOM 1152 N N . THR A 1 161 ? 14.401 3.489 -3.740 1.00 94.06 161 THR A N 1
ATOM 1153 C CA . THR A 1 161 ? 13.728 4.783 -3.912 1.00 94.06 161 THR A CA 1
ATOM 1154 C C . THR A 1 161 ? 14.729 5.899 -3.644 1.00 94.06 161 THR A C 1
ATOM 1156 O O . THR A 1 161 ? 15.403 5.898 -2.613 1.00 94.06 161 THR A O 1
ATOM 1159 N N . SER A 1 162 ? 14.839 6.874 -4.552 1.00 92.00 162 SER A N 1
ATOM 1160 C CA . SER A 1 162 ? 15.674 8.050 -4.292 1.00 92.00 162 SER A CA 1
ATOM 1161 C C . SER A 1 162 ? 15.146 8.815 -3.070 1.00 92.00 162 SER A C 1
ATOM 1163 O O . SER A 1 162 ? 13.959 8.752 -2.751 1.00 92.00 162 SER A O 1
ATOM 1165 N N . HIS A 1 163 ? 16.008 9.557 -2.370 1.00 84.88 163 HIS A N 1
ATOM 1166 C CA . HIS A 1 163 ? 15.570 10.321 -1.196 1.00 84.88 163 HIS A CA 1
ATOM 1167 C C . HIS A 1 163 ? 14.475 11.345 -1.543 1.00 84.88 163 HIS A C 1
ATOM 1169 O O . HIS A 1 163 ? 13.503 11.484 -0.804 1.00 84.88 163 HIS A O 1
ATOM 1175 N N . GLU A 1 164 ? 14.613 12.032 -2.679 1.00 81.06 164 GLU A N 1
ATOM 1176 C CA . GLU A 1 164 ? 13.630 13.004 -3.165 1.00 81.06 164 GLU A CA 1
ATOM 1177 C C . GLU A 1 164 ? 12.278 12.338 -3.453 1.00 81.06 164 GLU A C 1
ATOM 1179 O O . GLU A 1 164 ? 11.241 12.806 -2.976 1.00 81.06 164 GLU A O 1
ATOM 1184 N N . ASP A 1 165 ? 12.297 11.199 -4.148 1.00 85.94 165 ASP A N 1
ATOM 1185 C CA . ASP A 1 165 ? 11.088 10.434 -4.450 1.00 85.94 165 ASP A CA 1
ATOM 1186 C C . ASP A 1 165 ? 10.437 9.867 -3.188 1.00 85.94 165 ASP A C 1
ATOM 1188 O O . ASP A 1 165 ? 9.214 9.887 -3.068 1.00 85.94 165 ASP A O 1
ATOM 1192 N N . TYR A 1 166 ? 11.228 9.405 -2.217 1.00 85.12 166 TYR A N 1
ATOM 1193 C CA . TYR A 1 166 ? 10.714 8.914 -0.940 1.00 85.12 166 TYR A CA 1
ATOM 1194 C C . TYR A 1 166 ? 9.961 10.017 -0.189 1.00 85.12 166 TYR A C 1
ATOM 1196 O O . TYR A 1 166 ? 8.825 9.817 0.244 1.00 85.12 166 TYR A O 1
ATOM 1204 N N . VAL A 1 167 ? 10.550 11.212 -0.091 1.00 82.31 167 VAL A N 1
ATOM 1205 C CA . VAL A 1 167 ? 9.905 12.367 0.547 1.00 82.31 167 VAL A CA 1
ATOM 1206 C C . VAL A 1 167 ? 8.618 12.753 -0.192 1.00 82.31 167 VAL A C 1
ATOM 1208 O O . VAL A 1 167 ? 7.574 12.928 0.443 1.00 82.31 167 VAL A O 1
ATOM 1211 N N . ALA A 1 168 ? 8.654 12.822 -1.526 1.00 79.31 168 ALA A N 1
ATOM 1212 C CA . ALA A 1 168 ? 7.484 13.144 -2.344 1.00 79.31 168 ALA A CA 1
ATOM 1213 C C . ALA A 1 168 ? 6.376 12.081 -2.242 1.00 79.31 168 ALA A C 1
ATOM 1215 O O . ALA A 1 168 ? 5.185 12.409 -2.225 1.00 79.31 168 ALA A O 1
ATOM 1216 N N . PHE A 1 169 ? 6.751 10.804 -2.167 1.00 87.00 169 PHE A N 1
ATOM 1217 C CA . PHE A 1 169 ? 5.824 9.696 -1.994 1.00 87.00 169 PHE A CA 1
ATOM 1218 C C . PHE A 1 169 ? 5.142 9.761 -0.628 1.00 87.00 169 PHE A C 1
ATOM 1220 O O . PHE A 1 169 ? 3.912 9.775 -0.565 1.00 87.00 169 PHE A O 1
ATOM 1227 N N . MET A 1 170 ? 5.921 9.871 0.452 1.00 84.06 170 MET A N 1
ATOM 1228 C CA . MET A 1 170 ? 5.393 9.879 1.817 1.00 84.06 170 MET A CA 1
ATOM 1229 C C . MET A 1 170 ? 4.462 11.062 2.066 1.00 84.06 170 MET A C 1
ATOM 1231 O O . MET A 1 170 ? 3.456 10.904 2.757 1.00 84.06 170 MET A O 1
ATOM 1235 N N . ALA A 1 171 ? 4.744 12.220 1.470 1.00 76.50 171 ALA A N 1
ATOM 1236 C CA . ALA A 1 171 ? 3.848 13.370 1.497 1.00 76.50 171 ALA A CA 1
ATOM 1237 C C . ALA A 1 171 ? 2.449 13.040 0.946 1.00 76.50 171 ALA A C 1
ATOM 1239 O O . ALA A 1 171 ? 1.428 13.321 1.575 1.00 76.50 171 ALA A O 1
ATOM 1240 N N . LYS A 1 172 ? 2.393 12.403 -0.228 1.00 77.25 172 LYS A N 1
ATOM 1241 C CA . LYS A 1 172 ? 1.132 12.053 -0.895 1.00 77.25 172 LYS A CA 1
ATOM 1242 C C . LYS A 1 172 ? 0.417 10.889 -0.207 1.00 77.25 172 LYS A C 1
ATOM 1244 O O . LYS A 1 172 ? -0.795 10.955 -0.020 1.00 77.25 172 LYS A O 1
ATOM 1249 N N . ALA A 1 173 ? 1.150 9.850 0.196 1.00 83.12 173 ALA A N 1
ATOM 1250 C CA . ALA A 1 173 ? 0.585 8.673 0.856 1.00 83.12 173 ALA A CA 1
ATOM 1251 C C . ALA A 1 173 ? -0.047 9.024 2.213 1.00 83.12 173 ALA A C 1
ATOM 1253 O O . ALA A 1 173 ? -1.157 8.594 2.513 1.00 83.12 173 ALA A O 1
ATOM 1254 N N . GLN A 1 174 ? 0.589 9.881 3.013 1.00 78.88 174 GLN A N 1
ATOM 1255 C CA . GLN A 1 174 ? 0.004 10.334 4.279 1.00 78.88 174 GLN A CA 1
ATOM 1256 C C . GLN A 1 174 ? -1.241 11.213 4.066 1.00 78.88 174 GLN A C 1
ATOM 1258 O O . GLN A 1 174 ? -2.210 11.104 4.819 1.00 78.88 174 GLN A O 1
ATOM 1263 N N . ALA A 1 175 ? -1.270 12.037 3.011 1.00 71.56 175 ALA A N 1
ATOM 1264 C CA . ALA A 1 175 ? -2.462 12.807 2.655 1.00 71.56 175 ALA A CA 1
ATOM 1265 C C . ALA A 1 175 ? -3.661 11.907 2.294 1.00 71.56 175 ALA A C 1
ATOM 1267 O O . ALA A 1 175 ? -4.803 12.265 2.580 1.00 71.56 175 ALA A O 1
ATOM 1268 N N . VAL A 1 176 ? -3.420 10.727 1.709 1.00 70.12 176 VAL A N 1
ATOM 1269 C CA . VAL A 1 176 ? -4.470 9.730 1.438 1.00 70.12 176 VAL A CA 1
ATOM 1270 C C . VAL A 1 176 ? -5.133 9.240 2.725 1.00 70.12 176 VAL A C 1
ATOM 1272 O O . VAL A 1 176 ? -6.358 9.117 2.757 1.00 70.12 176 VAL A O 1
ATOM 1275 N N . VAL A 1 177 ? -4.344 9.007 3.777 1.00 69.81 177 VAL A N 1
ATOM 1276 C CA . VAL A 1 177 ? -4.826 8.497 5.072 1.00 69.81 177 VAL A CA 1
ATOM 1277 C C . VAL A 1 177 ? -5.622 9.550 5.843 1.00 69.81 177 VAL A C 1
ATOM 1279 O O . VAL A 1 177 ? -6.639 9.227 6.454 1.00 69.81 177 VAL A O 1
ATOM 1282 N N . TRP A 1 178 ? -5.177 10.809 5.831 1.00 64.44 178 TRP A N 1
ATOM 1283 C CA . TRP A 1 178 ? -5.769 11.858 6.670 1.00 64.44 178 TRP A CA 1
ATOM 1284 C C . TRP A 1 178 ? -6.876 12.671 6.005 1.00 64.44 178 TRP A C 1
ATOM 1286 O O . TRP A 1 178 ? -7.694 13.256 6.718 1.00 64.44 178 TRP A O 1
ATOM 1296 N N . SER A 1 179 ? -6.929 12.707 4.672 1.00 63.34 179 SER A N 1
ATOM 1297 C CA . SER A 1 179 ? -7.788 13.648 3.954 1.00 63.34 179 SER A CA 1
ATOM 1298 C C . SER A 1 179 ? -8.682 12.960 2.919 1.00 63.34 179 SER A C 1
ATOM 1300 O O . SER A 1 179 ? -8.210 12.125 2.135 1.00 63.34 179 SER A O 1
ATOM 1302 N N . PRO A 1 180 ? -9.967 13.363 2.820 1.00 62.81 180 PRO A N 1
ATOM 1303 C CA . PRO A 1 180 ? -10.791 13.051 1.657 1.00 62.81 180 PRO A CA 1
ATOM 1304 C C . PRO A 1 180 ? -10.088 13.493 0.371 1.00 62.81 180 PRO A C 1
ATOM 1306 O O . PRO A 1 180 ? -9.431 14.531 0.366 1.00 62.81 180 PRO A O 1
ATOM 1309 N N . ALA A 1 181 ? -10.277 12.763 -0.733 1.00 58.62 181 ALA A N 1
ATOM 1310 C CA . ALA A 1 181 ? -9.607 13.039 -2.011 1.00 58.62 181 ALA A CA 1
ATOM 1311 C C . ALA A 1 181 ? -9.691 14.509 -2.466 1.00 58.62 181 ALA A C 1
ATOM 1313 O O . ALA A 1 181 ? -8.716 15.055 -2.971 1.00 58.62 181 ALA A O 1
ATOM 1314 N N . ALA A 1 182 ? -10.824 15.172 -2.219 1.00 61.47 182 ALA A N 1
ATOM 1315 C CA . ALA A 1 182 ? -11.047 16.577 -2.565 1.00 61.47 182 ALA A CA 1
ATOM 1316 C C . ALA A 1 182 ? -10.195 17.590 -1.767 1.00 61.47 182 ALA A C 1
ATOM 1318 O O . ALA A 1 182 ? -10.153 18.757 -2.139 1.00 61.47 182 ALA A O 1
ATOM 1319 N N . ALA A 1 183 ? -9.543 17.164 -0.683 1.00 61.53 183 ALA A N 1
ATOM 1320 C CA . ALA A 1 183 ? -8.747 17.999 0.221 1.00 61.53 183 ALA A CA 1
ATOM 1321 C C . ALA A 1 183 ? -7.253 17.612 0.229 1.00 61.53 183 ALA A C 1
ATOM 1323 O O . ALA A 1 183 ? -6.534 17.914 1.181 1.00 61.53 183 ALA A O 1
ATOM 1324 N N . ARG A 1 184 ? -6.787 16.876 -0.790 1.00 69.50 184 ARG A N 1
ATOM 1325 C CA . ARG A 1 184 ? -5.395 16.414 -0.892 1.00 69.50 184 ARG A CA 1
ATOM 1326 C C . ARG A 1 184 ? -4.570 17.385 -1.729 1.00 69.50 184 ARG A C 1
ATOM 1328 O O . ARG A 1 184 ? -4.541 17.285 -2.952 1.00 69.50 184 ARG A O 1
ATOM 1335 N N . ASP A 1 185 ? -3.864 18.287 -1.063 1.00 72.56 185 ASP A N 1
ATOM 1336 C CA . ASP A 1 185 ? -2.868 19.169 -1.669 1.00 72.56 185 ASP A CA 1
ATOM 1337 C C . ASP A 1 185 ? -1.652 19.332 -0.741 1.00 72.56 185 ASP A C 1
ATOM 1339 O O . ASP A 1 185 ? -1.762 19.192 0.478 1.00 72.56 185 ASP A O 1
ATOM 1343 N N . TRP A 1 186 ? -0.474 19.574 -1.323 1.00 70.81 186 TRP A N 1
ATOM 1344 C CA . TRP A 1 186 ? 0.786 19.634 -0.573 1.00 70.81 186 TRP A CA 1
ATOM 1345 C C . TRP A 1 186 ? 0.838 20.800 0.421 1.00 70.81 186 TRP A C 1
ATOM 1347 O O . TRP A 1 186 ? 1.339 20.621 1.531 1.00 70.81 186 TRP A O 1
ATOM 1357 N N . GLU A 1 187 ? 0.302 21.966 0.052 1.00 78.19 187 GLU A N 1
ATOM 1358 C CA . GLU A 1 187 ? 0.356 23.175 0.881 1.00 78.19 187 GLU A CA 1
ATOM 1359 C C . GLU A 1 187 ? -0.513 23.045 2.137 1.00 78.19 187 GLU A C 1
ATOM 1361 O O . GLU A 1 187 ? -0.090 23.411 3.233 1.00 78.19 187 GLU A O 1
ATOM 1366 N N . THR A 1 188 ? -1.687 22.428 2.022 1.00 72.75 188 THR A N 1
ATOM 1367 C CA . THR A 1 188 ? -2.516 22.060 3.174 1.00 72.75 188 THR A CA 1
ATOM 1368 C C . THR A 1 188 ? -1.869 20.926 3.965 1.00 72.75 188 THR A C 1
ATOM 1370 O O . THR A 1 188 ? -1.803 20.981 5.195 1.00 72.75 188 THR A O 1
ATOM 1373 N N . T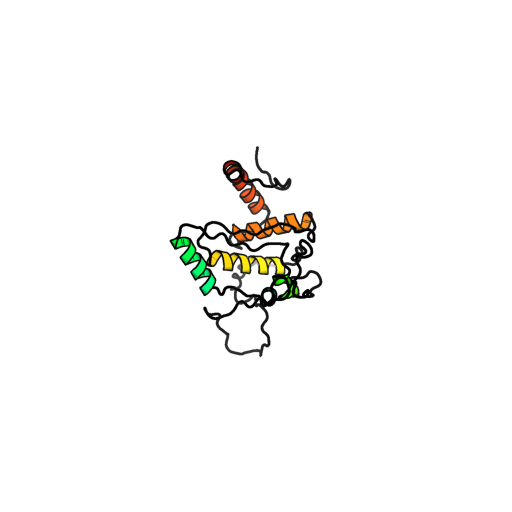YR A 1 189 ? -1.339 19.907 3.281 1.00 70.69 189 TYR A N 1
ATOM 1374 C CA . TYR A 1 189 ? -0.739 18.744 3.930 1.00 70.69 189 TYR A CA 1
ATOM 1375 C C . TYR A 1 189 ? 0.439 19.118 4.839 1.00 70.69 189 TYR A C 1
ATOM 1377 O O . TYR A 1 189 ? 0.470 18.677 5.987 1.00 70.69 189 TYR A O 1
ATOM 1385 N N . ARG A 1 190 ? 1.376 19.966 4.385 1.00 73.25 190 ARG A N 1
ATOM 1386 C CA . ARG A 1 190 ? 2.524 20.399 5.210 1.00 73.25 190 ARG A CA 1
ATOM 1387 C C . ARG A 1 190 ? 2.083 21.101 6.498 1.00 73.25 190 ARG A C 1
ATOM 1389 O O . ARG A 1 190 ? 2.719 20.915 7.532 1.00 73.25 190 ARG A O 1
ATOM 1396 N N . VAL A 1 191 ? 0.986 21.861 6.458 1.00 79.38 191 VAL A N 1
ATOM 1397 C CA . VAL A 1 191 ? 0.423 22.545 7.632 1.00 79.38 191 VAL A CA 1
ATOM 1398 C C . VAL A 1 191 ? -0.207 21.532 8.589 1.00 79.38 191 VAL A C 1
ATOM 1400 O O . VAL A 1 191 ? 0.053 21.570 9.791 1.00 79.38 191 VAL A O 1
ATOM 1403 N N . CYS A 1 192 ? -0.991 20.585 8.070 1.00 75.00 192 CYS A N 1
ATOM 1404 C CA . CYS A 1 192 ? -1.579 19.516 8.878 1.00 75.00 192 CYS A CA 1
ATOM 1405 C C . CYS A 1 192 ? -0.513 18.610 9.511 1.00 75.00 192 CYS A C 1
ATOM 1407 O O . CYS A 1 192 ? -0.641 18.237 10.677 1.00 75.00 192 CYS A O 1
ATOM 1409 N N . LEU A 1 193 ? 0.547 18.283 8.768 1.00 75.50 193 LEU A N 1
ATOM 1410 C CA . LEU A 1 193 ? 1.665 17.486 9.260 1.00 75.50 193 LEU A CA 1
ATOM 1411 C C . LEU A 1 193 ? 2.423 18.224 10.373 1.00 75.50 193 LEU A C 1
ATOM 1413 O O . LEU A 1 193 ? 2.679 17.636 11.423 1.00 75.50 193 LEU A O 1
ATOM 1417 N N . ALA A 1 194 ? 2.713 19.516 10.193 1.00 81.50 194 ALA A N 1
ATOM 1418 C CA . ALA A 1 194 ? 3.322 20.342 11.235 1.00 81.50 194 ALA A CA 1
ATOM 1419 C C . ALA A 1 194 ? 2.497 20.338 12.532 1.00 81.50 194 ALA A C 1
ATOM 1421 O O . ALA A 1 194 ? 3.050 20.180 13.621 1.00 81.50 194 ALA A O 1
ATOM 1422 N N . ALA A 1 195 ? 1.166 20.417 12.420 1.00 82.31 195 ALA A N 1
ATOM 1423 C CA . ALA A 1 195 ? 0.260 20.383 13.567 1.00 82.31 195 ALA A CA 1
ATOM 1424 C C . ALA A 1 195 ? 0.290 19.052 14.351 1.00 82.31 195 ALA A C 1
ATOM 1426 O O . ALA A 1 195 ? -0.081 19.031 15.525 1.00 82.31 195 ALA A O 1
ATOM 1427 N N . GLN A 1 196 ? 0.758 17.949 13.751 1.00 77.25 196 GLN A N 1
ATOM 1428 C CA . GLN A 1 196 ? 0.968 16.677 14.460 1.00 77.25 196 GLN A CA 1
ATOM 1429 C C . GLN A 1 196 ? 2.267 16.658 15.278 1.00 77.25 196 GLN A C 1
ATOM 1431 O O . GLN A 1 196 ? 2.365 15.900 16.244 1.00 77.25 196 GLN A O 1
ATOM 1436 N N . GLY A 1 197 ? 3.254 17.494 14.937 1.00 79.00 197 GLY A N 1
ATOM 1437 C CA . GLY A 1 197 ? 4.577 17.513 15.570 1.00 79.00 197 GLY A CA 1
ATOM 1438 C C . GLY A 1 197 ? 4.549 17.589 17.106 1.00 79.00 197 GLY A C 1
ATOM 1439 O O . GLY A 1 197 ? 5.188 16.750 17.753 1.00 79.00 197 GLY A O 1
ATOM 1440 N N . PRO A 1 198 ? 3.790 18.522 17.721 1.00 85.00 198 PRO A N 1
ATOM 1441 C CA . PRO A 1 198 ? 3.664 18.605 19.178 1.00 85.00 198 PRO A CA 1
ATOM 1442 C C . PRO A 1 198 ? 3.100 17.327 19.808 1.00 85.00 198 PRO A C 1
ATOM 1444 O O . PRO A 1 198 ? 3.655 16.825 20.784 1.00 85.00 198 PRO A O 1
ATOM 1447 N N . ARG A 1 199 ? 2.053 16.747 19.206 1.00 75.25 199 ARG A N 1
ATOM 1448 C CA . ARG A 1 199 ? 1.422 15.507 19.683 1.00 75.25 199 ARG A CA 1
ATOM 1449 C C . ARG A 1 199 ? 2.385 14.321 19.614 1.00 75.25 199 ARG A C 1
ATOM 1451 O O . ARG A 1 199 ? 2.471 13.551 20.562 1.00 75.25 199 ARG A O 1
ATOM 1458 N N . LEU A 1 200 ? 3.105 14.159 18.504 1.00 72.31 200 LEU A N 1
ATOM 1459 C CA . LEU A 1 200 ? 4.093 13.085 18.348 1.00 72.31 200 LEU A CA 1
ATOM 1460 C C . LEU A 1 200 ? 5.225 13.214 19.375 1.00 72.31 200 LEU A C 1
ATOM 1462 O O . LEU A 1 200 ? 5.642 12.215 19.957 1.00 72.31 200 LEU A O 1
ATOM 1466 N N . THR A 1 201 ? 5.659 14.448 19.646 1.00 80.12 201 THR A N 1
ATOM 1467 C CA . THR A 1 201 ? 6.670 14.747 20.670 1.00 80.12 201 THR A CA 1
ATOM 1468 C C . THR A 1 201 ? 6.174 14.383 22.072 1.00 80.12 201 THR A C 1
ATOM 1470 O O . THR A 1 201 ? 6.895 13.724 22.816 1.00 80.12 201 THR A O 1
ATOM 1473 N N . GLU A 1 202 ? 4.937 14.749 22.424 1.00 82.88 202 GLU A N 1
ATOM 1474 C CA . GLU A 1 202 ? 4.317 14.400 23.713 1.00 82.88 202 GLU A CA 1
ATOM 1475 C C . GLU A 1 202 ? 4.185 12.880 23.903 1.00 82.88 202 GLU A C 1
ATOM 1477 O O . GLU A 1 202 ? 4.403 12.364 24.997 1.00 82.88 202 GLU A O 1
ATOM 1482 N N . LEU A 1 203 ? 3.894 12.149 22.824 1.00 68.44 203 LEU A N 1
ATOM 1483 C CA . LEU A 1 203 ? 3.815 10.686 22.823 1.00 68.44 203 LEU A CA 1
ATOM 1484 C C . LEU A 1 203 ? 5.188 9.989 22.823 1.00 68.44 203 LEU A C 1
ATOM 1486 O O . LEU A 1 203 ? 5.238 8.761 22.869 1.00 68.44 203 LEU A O 1
ATOM 1490 N N . GLY A 1 204 ? 6.297 10.735 22.759 1.00 77.69 204 GLY A N 1
ATOM 1491 C CA . GLY A 1 204 ? 7.650 10.173 22.707 1.00 77.69 204 GLY A CA 1
ATOM 1492 C C . GLY A 1 204 ? 7.971 9.446 21.396 1.00 77.69 204 GLY A C 1
ATOM 1493 O O . GLY A 1 204 ? 8.872 8.608 21.361 1.00 77.69 204 GLY A O 1
ATOM 1494 N N . ILE A 1 205 ? 7.238 9.741 20.321 1.00 63.09 205 ILE A N 1
ATOM 1495 C CA . ILE A 1 205 ? 7.434 9.131 19.005 1.00 63.09 205 ILE A CA 1
ATOM 1496 C C . ILE A 1 205 ? 8.522 9.916 18.266 1.00 63.09 205 ILE A C 1
ATOM 1498 O O . ILE A 1 205 ? 8.379 11.114 18.029 1.00 63.09 205 ILE A O 1
ATOM 1502 N N . GLY A 1 206 ? 9.619 9.251 17.895 1.00 64.00 206 GLY A N 1
ATOM 1503 C CA . GLY A 1 206 ? 10.678 9.852 17.081 1.00 64.00 206 GLY A CA 1
ATOM 1504 C C . GLY A 1 206 ? 10.245 10.008 15.622 1.00 64.00 206 GLY A C 1
ATOM 1505 O O . GLY A 1 206 ? 9.736 9.062 15.029 1.00 64.00 206 GLY A O 1
ATOM 1506 N N . PHE A 1 207 ? 10.457 11.186 15.031 1.00 70.50 207 PHE A N 1
ATOM 1507 C CA . PHE A 1 207 ? 10.149 11.445 13.621 1.00 70.50 207 PHE A CA 1
ATOM 1508 C C . PHE A 1 207 ? 11.165 12.390 12.971 1.00 70.50 207 PHE A C 1
ATOM 1510 O O . PHE A 1 207 ? 11.786 13.226 13.633 1.00 70.50 207 PHE A O 1
ATOM 1517 N N . TYR A 1 208 ? 11.327 12.264 11.651 1.00 74.38 208 TYR A N 1
ATOM 1518 C CA . TYR A 1 208 ? 12.185 13.147 10.866 1.00 74.38 208 TYR A CA 1
ATOM 1519 C C . TYR A 1 208 ? 11.498 14.495 10.616 1.00 74.38 208 TYR A C 1
ATOM 1521 O O . TYR A 1 208 ? 10.433 14.568 10.001 1.00 74.38 208 TYR A O 1
ATOM 1529 N N . ARG A 1 209 ? 12.137 15.582 11.058 1.00 75.00 209 ARG A N 1
ATOM 1530 C CA . ARG A 1 209 ? 11.683 16.951 10.791 1.00 75.00 209 ARG A CA 1
ATOM 1531 C C . ARG A 1 209 ? 12.160 17.397 9.413 1.00 75.00 209 ARG A C 1
ATOM 1533 O O . ARG A 1 209 ? 13.246 17.956 9.281 1.00 75.00 209 ARG A O 1
ATOM 1540 N N . SER A 1 210 ? 11.346 17.141 8.388 1.00 76.62 210 SER A N 1
ATOM 1541 C CA . SER A 1 210 ? 11.650 17.584 7.021 1.00 76.62 210 SER A CA 1
ATOM 1542 C C . SER A 1 210 ? 11.852 19.106 6.968 1.00 76.62 210 SER A C 1
ATOM 1544 O O . SER A 1 210 ? 11.003 19.826 7.500 1.00 76.62 210 SER A O 1
ATOM 1546 N N . PRO A 1 211 ? 12.906 19.612 6.293 1.00 79.31 211 PRO A N 1
ATOM 1547 C CA . PRO A 1 211 ? 13.140 21.050 6.119 1.00 79.31 211 PRO A CA 1
ATOM 1548 C C . PRO A 1 211 ? 12.078 21.720 5.239 1.00 79.31 211 PRO A C 1
ATOM 1550 O O . PRO A 1 211 ? 11.983 22.943 5.188 1.00 79.31 211 PRO A O 1
ATOM 1553 N N . GLN A 1 212 ? 11.268 20.929 4.535 1.00 75.88 212 GLN A N 1
ATOM 1554 C CA . GLN A 1 212 ? 10.164 21.431 3.729 1.00 75.88 212 GLN A CA 1
ATOM 1555 C C . GLN A 1 212 ? 8.914 21.721 4.564 1.00 75.88 212 GLN A C 1
ATOM 1557 O O . GLN A 1 212 ? 7.944 22.210 4.001 1.00 75.88 212 GLN A O 1
ATOM 1562 N N . VAL A 1 213 ? 8.902 21.429 5.865 1.00 76.31 213 VAL A N 1
ATOM 1563 C CA . VAL A 1 213 ? 7.755 21.625 6.761 1.00 76.31 213 VAL A CA 1
ATOM 1564 C C . VAL A 1 213 ? 8.159 22.610 7.853 1.00 76.31 213 VAL A C 1
ATOM 1566 O O . VAL A 1 213 ? 9.221 22.474 8.456 1.00 76.31 213 VAL A O 1
ATOM 1569 N N . ASP A 1 214 ? 7.319 23.614 8.099 1.00 86.75 214 ASP A N 1
ATOM 1570 C CA . ASP A 1 214 ? 7.510 24.528 9.225 1.00 86.75 214 ASP A CA 1
ATOM 1571 C C . ASP A 1 214 ? 6.923 23.877 10.477 1.00 86.75 214 ASP A C 1
ATOM 1573 O O . ASP A 1 214 ? 5.712 23.875 10.674 1.00 86.75 214 ASP A O 1
ATOM 1577 N N . TRP A 1 215 ? 7.779 23.258 11.286 1.00 83.62 215 TRP A N 1
ATOM 1578 C CA . TRP A 1 215 ? 7.367 22.512 12.477 1.00 83.62 215 TRP A CA 1
ATOM 1579 C C . TRP A 1 215 ? 7.033 23.402 13.680 1.00 83.62 215 TRP A C 1
ATOM 1581 O O . TRP A 1 215 ? 6.715 22.866 14.743 1.00 83.62 215 TRP A O 1
ATOM 1591 N N . GLY A 1 216 ? 7.113 24.728 13.526 1.00 82.12 216 GLY A N 1
ATOM 1592 C CA . GLY A 1 216 ? 7.051 25.661 14.642 1.00 82.12 216 GLY A CA 1
ATOM 1593 C C . GLY A 1 216 ? 8.296 25.600 15.543 1.00 82.12 216 GLY A C 1
ATOM 1594 O O . GLY A 1 216 ? 9.221 24.820 15.282 1.00 82.12 216 GLY A O 1
ATOM 1595 N N . PRO A 1 217 ? 8.346 26.466 16.571 1.00 71.12 217 PRO A N 1
ATOM 1596 C CA . PRO A 1 217 ? 9.425 26.493 17.558 1.00 71.12 217 PRO A CA 1
ATOM 1597 C C . PRO A 1 217 ? 9.484 25.236 18.438 1.00 71.12 217 PRO A C 1
ATOM 1599 O O . PRO A 1 217 ? 8.440 24.568 18.625 1.00 71.12 217 PRO A O 1
#

Nearest PDB structures (foldseek):
  4c7g-assembly1_A  TM=7.647E-01  e=1.222E-17  Streptomyces coelicolor
  5fcz-assembly1_A  TM=7.628E-01  e=1.222E-17  Streptomyces plicatus
  1m04-assembly1_A  TM=7.629E-01  e=3.816E-17  Streptomyces plicatus
  4c7f-assembly1_A  TM=7.376E-01  e=3.002E-17  Streptomyces coelicolor
  3gh7-assembly1_A  TM=9.291E-01  e=1.247E-13  Paenibacillus sp.

Mean predicted aligned error: 13.95 Å

Secondary structure (DSSP, 8-state):
--------------PPPPPPPPGGGS-PPPS---TTPPPP---TT-----GGGSB-GGG-B-----HHHHHHHHHHHHTTSPPP--B---SSS-HHHHHH-GGGSTTS-PPPP--S---S-----TT-HHHHHHHHHHHHHHHHH--SS--B------TTS-HHHHHHHHHHHHHHHHS-GGG--HHHHHHHHHHHHHHHHHTT------TTS----

Sequence (217 aa):
MAAAFSSTAATSSVAAASAPRPLGQLVPVPAQVVPGGSPYAITSTTPVRVAGGSTEVGGGPGGYYTKAQYREIVRYAASRYPEVVPEVDLPGHTNAALASYAELNCDGVAPPLYTGTMVGFCSLCVPKPVTYDFVDDVLREVAALTPGKYLHIGGDEAHATSHEDYVAFMAKAQAVVWSPAAARDWETYRVCLAAQGPRLTELGIGFYRSPQVDWGP

Solvent-accessible surface area (backbone atoms only — not comparable to full-atom values): 13732 Å² total; per-residue (Å²): 143,84,88,81,88,78,86,78,81,80,78,79,75,76,76,74,80,77,76,83,79,61,78,85,77,66,79,85,88,71,98,75,88,73,93,89,67,84,85,85,82,87,52,99,80,60,77,88,80,53,67,31,35,56,44,30,71,79,64,43,81,41,64,81,75,51,74,66,54,47,44,49,51,49,54,54,34,56,77,71,71,50,76,65,66,56,71,54,55,32,56,7,82,30,50,39,58,30,35,54,35,27,79,41,24,82,88,49,58,48,52,73,79,77,34,73,84,86,76,32,81,30,47,55,26,69,92,43,68,66,43,56,55,52,50,43,54,52,53,53,54,51,51,76,66,39,91,44,97,55,75,43,51,69,54,62,60,34,69,58,40,55,70,68,49,47,54,58,40,53,57,53,56,51,32,54,77,76,32,61,81,94,68,60,46,70,77,61,42,40,54,57,54,24,67,44,48,63,59,36,54,76,70,70,52,87,77,87,83,53,89,89,39,75,61,71,133

Radius of gyration: 23.19 Å; Cα contacts (8 Å, |Δi|>4): 223; chains: 1; bounding box: 46×81×66 Å